Protein AF-A0AAX3ZUI4-F1 (afdb_monomer)

Structure (mmCIF, N/CA/C/O backbone):
data_AF-A0AAX3ZUI4-F1
#
_entry.id   AF-A0AAX3ZUI4-F1
#
loop_
_atom_site.group_PDB
_atom_site.id
_atom_site.type_symbol
_atom_site.label_atom_id
_atom_site.label_alt_id
_atom_site.label_comp_id
_atom_site.label_asym_id
_atom_site.label_entity_id
_atom_site.label_seq_id
_atom_site.pdbx_PDB_ins_code
_atom_site.Cartn_x
_atom_site.Cartn_y
_atom_site.Cartn_z
_atom_site.occupancy
_atom_site.B_iso_or_equiv
_atom_site.auth_seq_id
_atom_site.auth_comp_id
_atom_site.auth_asym_id
_atom_site.auth_atom_id
_atom_site.pdbx_PDB_model_num
ATOM 1 N N . MET A 1 1 ? -5.360 -1.611 -26.484 1.00 58.84 1 MET A N 1
ATOM 2 C CA . MET A 1 1 ? -4.432 -2.438 -25.667 1.00 58.84 1 MET A CA 1
ATOM 3 C C . MET A 1 1 ? -4.154 -3.766 -26.371 1.00 58.84 1 MET A C 1
ATOM 5 O O . MET A 1 1 ? -5.031 -4.227 -27.087 1.00 58.84 1 MET A O 1
ATOM 9 N N . THR A 1 2 ? -2.980 -4.384 -26.204 1.00 64.44 2 THR A N 1
ATOM 10 C CA . THR A 1 2 ? -2.591 -5.591 -26.969 1.00 64.44 2 THR A CA 1
ATOM 11 C C . THR A 1 2 ? -2.640 -6.887 -26.153 1.00 64.44 2 THR A C 1
ATOM 13 O O . THR A 1 2 ? -3.008 -7.917 -26.708 1.00 64.44 2 THR A O 1
ATOM 16 N N . ARG A 1 3 ? -2.320 -6.864 -24.848 1.00 75.44 3 ARG A N 1
ATOM 17 C CA . ARG A 1 3 ? -2.336 -8.069 -23.992 1.00 75.44 3 ARG A CA 1
ATOM 18 C C . ARG A 1 3 ? -2.465 -7.735 -22.501 1.00 75.44 3 ARG A C 1
ATOM 20 O O . ARG A 1 3 ? -1.909 -6.738 -22.052 1.00 75.44 3 ARG A O 1
ATOM 27 N N . THR A 1 4 ? -3.164 -8.578 -21.737 1.00 77.50 4 THR A N 1
ATOM 28 C CA . THR A 1 4 ? -3.273 -8.498 -20.265 1.00 77.50 4 THR A CA 1
ATOM 29 C C . THR A 1 4 ? -2.333 -9.495 -19.588 1.00 77.50 4 THR A C 1
ATOM 31 O O . THR A 1 4 ? -2.250 -10.638 -20.037 1.00 77.50 4 THR A O 1
ATOM 34 N N . MET A 1 5 ? -1.680 -9.097 -18.487 1.00 78.06 5 MET A N 1
ATOM 35 C CA . MET A 1 5 ? -0.816 -9.975 -17.670 1.00 78.06 5 MET A CA 1
ATOM 36 C C . MET A 1 5 ? -1.326 -10.203 -16.232 1.00 78.06 5 MET A C 1
ATOM 38 O O . MET A 1 5 ? -0.773 -11.037 -15.502 1.00 78.06 5 MET A O 1
ATOM 42 N N . VAL A 1 6 ? -2.352 -9.458 -15.815 1.00 81.69 6 VAL A N 1
ATOM 43 C CA . VAL A 1 6 ? -3.002 -9.539 -14.496 1.00 81.69 6 VAL A CA 1
ATOM 44 C C . VAL A 1 6 ? -4.516 -9.414 -14.646 1.00 81.69 6 VAL A C 1
ATOM 46 O O . VAL A 1 6 ? -4.985 -8.625 -15.459 1.00 81.69 6 VAL A O 1
ATOM 49 N N . ALA A 1 7 ? -5.283 -10.176 -13.875 1.00 78.94 7 ALA A N 1
ATOM 50 C CA . ALA A 1 7 ? -6.739 -10.082 -13.841 1.00 78.94 7 ALA A CA 1
ATOM 51 C C . ALA A 1 7 ? -7.216 -9.282 -12.614 1.00 78.94 7 ALA A C 1
ATOM 53 O O . ALA A 1 7 ? -6.501 -9.213 -11.609 1.00 78.94 7 ALA A O 1
ATOM 54 N N . PRO A 1 8 ? -8.425 -8.686 -12.652 1.00 78.94 8 PRO A N 1
ATOM 55 C CA . PRO A 1 8 ? -9.045 -8.136 -11.453 1.00 78.94 8 PRO A CA 1
ATOM 56 C C . PRO A 1 8 ? -9.069 -9.172 -10.323 1.00 78.94 8 PRO A C 1
ATOM 58 O O . PRO A 1 8 ? -9.448 -10.325 -10.522 1.00 78.94 8 PRO A O 1
ATOM 61 N N . GLY A 1 9 ? -8.638 -8.756 -9.137 1.00 73.25 9 GLY A N 1
ATOM 62 C CA . GLY A 1 9 ? -8.458 -9.600 -7.965 1.00 73.25 9 GLY A CA 1
ATOM 63 C C . GLY A 1 9 ? -7.019 -10.059 -7.716 1.00 73.25 9 GLY A C 1
ATOM 64 O O . GLY A 1 9 ? -6.745 -10.420 -6.569 1.00 73.25 9 GLY A O 1
ATOM 65 N N . ASP A 1 10 ? -6.127 -9.998 -8.714 1.00 81.31 10 ASP A N 1
ATOM 66 C CA . ASP A 1 10 ? -4.730 -10.436 -8.597 1.00 81.31 10 ASP A CA 1
ATOM 67 C C . ASP A 1 10 ? -3.869 -9.488 -7.750 1.00 81.31 10 ASP A C 1
ATOM 69 O O . ASP A 1 10 ? -3.993 -8.258 -7.808 1.00 81.31 10 ASP A O 1
ATOM 73 N N . ASP A 1 11 ? -2.911 -10.086 -7.036 1.00 83.56 11 ASP A N 1
ATOM 74 C CA . ASP A 1 11 ? -1.831 -9.366 -6.370 1.00 83.56 11 ASP A CA 1
ATOM 75 C C . ASP A 1 11 ? -0.743 -8.964 -7.378 1.00 83.56 11 ASP A C 1
ATOM 77 O O . ASP A 1 11 ? -0.080 -9.785 -8.025 1.00 83.56 11 ASP A O 1
ATOM 81 N N . VAL A 1 12 ? -0.488 -7.668 -7.442 1.00 87.12 12 VAL A N 1
ATOM 82 C CA . VAL A 1 12 ? 0.622 -7.054 -8.152 1.00 87.12 12 VAL A CA 1
ATOM 83 C C . VAL A 1 12 ? 1.827 -6.999 -7.219 1.00 87.12 12 VAL A C 1
ATOM 85 O O . VAL A 1 12 ? 1.753 -6.496 -6.098 1.00 87.12 12 VAL A O 1
ATOM 88 N N . ARG A 1 13 ? 2.966 -7.499 -7.704 1.00 88.44 13 ARG A N 1
ATOM 89 C CA . ARG A 1 13 ? 4.278 -7.417 -7.045 1.00 88.44 13 ARG A CA 1
ATOM 90 C C . ARG A 1 13 ? 5.153 -6.364 -7.732 1.00 88.44 13 ARG A C 1
ATOM 92 O O . ARG A 1 13 ? 4.901 -6.068 -8.904 1.00 88.44 13 ARG A O 1
ATOM 99 N N . PRO A 1 14 ? 6.180 -5.827 -7.051 1.00 89.56 14 PRO A N 1
ATOM 100 C CA . PRO A 1 14 ? 7.146 -4.964 -7.715 1.00 89.56 14 PRO A CA 1
ATOM 101 C C . PRO A 1 14 ? 7.769 -5.701 -8.911 1.00 89.56 14 PRO A C 1
ATOM 103 O O . PRO A 1 14 ? 7.941 -6.918 -8.881 1.00 89.56 14 PRO A O 1
ATOM 106 N N . GLY A 1 15 ? 7.993 -4.975 -10.002 1.00 90.31 15 GLY A N 1
ATOM 107 C CA . GLY A 1 15 ? 8.564 -5.499 -11.240 1.00 90.31 15 GLY A CA 1
ATOM 108 C C . GLY A 1 15 ? 7.576 -6.229 -12.156 1.00 90.31 15 GLY A C 1
ATOM 109 O O . GLY A 1 15 ? 7.945 -6.600 -13.268 1.00 90.31 15 GLY A O 1
ATOM 110 N N . ARG A 1 16 ? 6.315 -6.432 -11.748 1.00 91.38 16 ARG A N 1
ATOM 111 C CA . ARG A 1 16 ? 5.327 -7.146 -12.569 1.00 91.38 16 ARG A CA 1
ATOM 112 C C . ARG A 1 16 ? 4.804 -6.279 -13.718 1.00 91.38 16 ARG A C 1
ATOM 114 O O . ARG A 1 16 ? 4.409 -5.132 -13.512 1.00 91.38 16 ARG A O 1
ATOM 121 N N . VAL A 1 17 ? 4.742 -6.867 -14.915 1.00 92.94 17 VAL A N 1
ATOM 122 C CA . VAL A 1 17 ? 4.012 -6.307 -16.062 1.00 92.94 17 VAL A CA 1
ATOM 123 C C . VAL A 1 17 ? 2.516 -6.420 -15.789 1.00 92.94 17 VAL A C 1
ATOM 125 O O . VAL A 1 17 ? 2.026 -7.494 -15.439 1.00 92.94 17 VAL A O 1
ATOM 128 N N . LEU A 1 18 ? 1.807 -5.308 -15.937 1.00 89.75 18 LEU A N 1
ATOM 129 C CA . LEU A 1 18 ? 0.362 -5.213 -15.758 1.00 89.75 18 LEU A CA 1
ATOM 130 C C . LEU A 1 18 ? -0.351 -5.459 -17.090 1.00 89.75 18 LEU A C 1
ATOM 132 O O . LEU A 1 18 ? -1.257 -6.284 -17.213 1.00 89.75 18 LEU A O 1
ATOM 136 N N . VAL A 1 19 ? 0.103 -4.743 -18.112 1.00 89.44 19 VAL A N 1
ATOM 137 C CA . VAL A 1 19 ? -0.549 -4.671 -19.412 1.00 89.44 19 VAL A CA 1
ATOM 138 C C . VAL A 1 19 ? 0.480 -4.410 -20.503 1.00 89.44 19 VAL A C 1
ATOM 140 O O . VAL A 1 19 ? 1.514 -3.795 -20.254 1.00 89.44 19 VAL A O 1
ATOM 143 N N . GLU A 1 20 ? 0.189 -4.862 -21.719 1.00 89.62 20 GLU A N 1
ATOM 144 C CA . GLU A 1 20 ? 0.904 -4.454 -22.921 1.00 89.62 20 GLU A CA 1
ATOM 145 C C . GLU A 1 20 ? 0.057 -3.503 -23.771 1.00 89.62 20 GLU A C 1
ATOM 147 O O . GLU A 1 20 ? -1.080 -3.811 -24.155 1.00 89.62 20 GLU A O 1
ATOM 152 N N . ILE A 1 21 ? 0.644 -2.365 -24.136 1.00 86.06 21 ILE A N 1
ATOM 153 C CA . ILE A 1 21 ? 0.048 -1.377 -25.035 1.00 86.06 21 ILE A CA 1
ATOM 154 C C . ILE A 1 21 ? 0.934 -1.279 -26.273 1.00 86.06 21 ILE A C 1
ATOM 156 O O . ILE A 1 21 ? 2.091 -0.876 -26.189 1.00 86.06 21 ILE A O 1
ATOM 160 N N . SER A 1 22 ? 0.406 -1.687 -27.428 1.00 84.12 22 SER A N 1
ATOM 161 C CA . SER A 1 22 ? 1.138 -1.689 -28.704 1.00 84.12 22 SER A CA 1
ATOM 162 C C . SER A 1 22 ? 2.457 -2.476 -28.627 1.00 84.12 22 SER A C 1
ATOM 164 O O . SER A 1 22 ? 3.493 -2.032 -29.119 1.00 84.12 22 SER A O 1
ATOM 166 N N . GLY A 1 23 ? 2.424 -3.630 -27.947 1.00 85.50 23 GLY A N 1
ATOM 167 C CA . GLY A 1 23 ? 3.586 -4.501 -27.723 1.00 85.50 23 GLY A CA 1
ATOM 168 C C . GLY A 1 23 ? 4.612 -3.966 -26.716 1.00 85.50 23 GLY A C 1
ATOM 169 O O . GLY A 1 23 ? 5.724 -4.491 -26.638 1.00 85.50 23 GLY A O 1
ATOM 170 N N . ARG A 1 24 ? 4.281 -2.906 -25.964 1.00 91.75 24 ARG A N 1
ATOM 171 C CA . ARG A 1 24 ? 5.155 -2.302 -24.948 1.00 91.75 24 ARG A CA 1
ATOM 172 C C . ARG A 1 24 ? 4.628 -2.568 -23.543 1.00 91.75 24 ARG A C 1
ATOM 174 O O . ARG A 1 24 ? 3.421 -2.431 -23.337 1.00 91.75 24 ARG A O 1
ATOM 181 N N . PRO A 1 25 ? 5.496 -2.937 -22.588 1.00 94.50 25 PRO A N 1
ATOM 182 C CA . PRO A 1 25 ? 5.057 -3.288 -21.251 1.00 94.50 25 PRO A CA 1
ATOM 183 C C . PRO A 1 25 ? 4.736 -2.031 -20.447 1.00 94.50 25 PRO A C 1
ATOM 185 O O . PRO A 1 25 ? 5.488 -1.063 -20.470 1.00 94.50 25 PRO A O 1
ATOM 188 N N . VAL A 1 26 ? 3.663 -2.092 -19.670 1.00 92.50 26 VAL A N 1
ATOM 189 C CA . VAL A 1 26 ? 3.433 -1.199 -18.536 1.00 92.50 26 VAL A CA 1
ATOM 190 C C . VAL A 1 26 ? 3.635 -2.023 -17.277 1.00 92.50 26 VAL A C 1
ATOM 192 O O . VAL A 1 26 ? 2.908 -2.993 -17.047 1.00 92.50 26 VAL A O 1
ATOM 195 N N . PHE A 1 27 ? 4.637 -1.681 -16.475 1.00 93.69 27 PHE A N 1
ATOM 196 C CA . PHE A 1 27 ? 4.987 -2.419 -15.262 1.00 93.69 27 PHE A CA 1
ATOM 197 C C . PHE A 1 27 ? 4.949 -1.529 -14.020 1.00 93.69 27 PHE A C 1
ATOM 199 O O . PHE A 1 27 ? 5.096 -0.308 -14.092 1.00 93.69 27 PHE A O 1
ATOM 206 N N . ALA A 1 28 ? 4.746 -2.163 -12.865 1.00 92.75 28 ALA A N 1
ATOM 207 C CA . ALA A 1 28 ? 4.660 -1.480 -11.582 1.00 92.75 28 ALA A CA 1
ATOM 208 C C . ALA A 1 28 ? 5.966 -1.606 -10.790 1.00 92.75 28 ALA A C 1
ATOM 210 O O . ALA A 1 28 ? 6.476 -2.707 -10.588 1.00 92.75 28 ALA A O 1
ATOM 211 N N . LEU A 1 29 ? 6.482 -0.491 -10.277 1.00 93.88 29 LEU A N 1
ATOM 212 C CA . LEU A 1 29 ? 7.620 -0.461 -9.355 1.00 93.88 29 LEU A CA 1
ATOM 213 C C . LEU A 1 29 ? 7.263 0.282 -8.069 1.00 93.88 29 LEU A C 1
ATOM 215 O O . LEU A 1 29 ? 6.310 1.057 -8.012 1.00 93.88 29 LEU A O 1
ATOM 219 N N . ARG A 1 30 ? 8.051 0.064 -7.014 1.00 91.44 30 ARG A N 1
ATOM 220 C CA . ARG A 1 30 ? 7.891 0.793 -5.752 1.00 91.44 30 ARG A CA 1
ATOM 221 C C . ARG A 1 30 ? 8.357 2.236 -5.886 1.00 91.44 30 ARG A C 1
ATOM 223 O O . ARG A 1 30 ? 9.516 2.480 -6.201 1.00 91.44 30 ARG A O 1
ATOM 230 N N . GLY A 1 31 ? 7.478 3.180 -5.575 1.00 89.44 31 GLY A N 1
ATOM 231 C CA . GLY A 1 31 ? 7.784 4.607 -5.576 1.00 89.44 31 GLY A CA 1
ATOM 232 C C . GLY A 1 31 ? 6.636 5.424 -5.000 1.00 89.44 31 GLY A C 1
ATOM 233 O O . GLY A 1 31 ? 5.484 5.005 -5.045 1.00 89.44 31 GLY A O 1
ATOM 234 N N . ALA A 1 32 ? 6.957 6.573 -4.414 1.00 85.12 32 ALA A N 1
ATOM 235 C CA . ALA A 1 32 ? 5.960 7.470 -3.825 1.00 85.12 32 ALA A CA 1
ATOM 236 C C . ALA A 1 32 ? 5.601 8.630 -4.763 1.00 85.12 32 ALA A C 1
ATOM 238 O O . ALA A 1 32 ? 4.545 9.235 -4.611 1.00 85.12 32 ALA A O 1
ATOM 239 N N . VAL A 1 33 ? 6.482 8.946 -5.715 1.00 81.31 33 VAL A N 1
ATOM 240 C CA . VAL A 1 33 ? 6.308 10.062 -6.643 1.00 81.31 33 VAL A CA 1
ATOM 241 C C . VAL A 1 33 ? 5.844 9.506 -7.992 1.00 81.31 33 VAL A C 1
ATOM 243 O O . VAL A 1 33 ? 6.506 8.609 -8.521 1.00 81.31 33 VAL A O 1
ATOM 246 N N . PRO A 1 34 ? 4.742 10.003 -8.576 1.00 80.31 34 PRO A N 1
ATOM 247 C CA . PRO A 1 34 ? 4.330 9.608 -9.921 1.00 80.31 34 PRO A CA 1
ATOM 248 C C . PRO A 1 34 ? 5.409 9.912 -10.969 1.00 80.31 34 PRO A C 1
ATOM 250 O O . PRO A 1 34 ? 6.181 10.860 -10.821 1.00 80.31 34 PRO A O 1
ATOM 253 N N . VAL A 1 35 ? 5.456 9.131 -12.049 1.00 80.06 35 VAL A N 1
ATOM 254 C CA . VAL A 1 35 ? 6.301 9.460 -13.207 1.00 80.06 35 VAL A CA 1
ATOM 255 C C . VAL A 1 35 ? 5.621 10.575 -13.995 1.00 80.06 35 VAL A C 1
ATOM 257 O O . VAL A 1 35 ? 4.456 10.450 -14.352 1.00 80.06 35 VAL A O 1
ATOM 260 N N . TYR A 1 36 ? 6.342 11.656 -14.273 1.00 84.56 36 TYR A N 1
ATOM 261 C CA . TYR A 1 36 ? 5.828 12.804 -15.035 1.00 84.56 36 TYR A CA 1
ATOM 262 C C . TYR A 1 36 ? 6.700 13.156 -16.250 1.00 84.56 36 TYR A C 1
ATOM 264 O O . TYR A 1 36 ? 6.449 14.151 -16.927 1.00 84.56 36 TYR A O 1
ATOM 272 N N . ARG A 1 37 ? 7.759 12.377 -16.501 1.00 93.31 37 ARG A N 1
ATOM 273 C CA . ARG A 1 37 ? 8.691 12.544 -17.620 1.00 93.31 37 ARG A CA 1
ATOM 274 C C . ARG A 1 37 ? 9.460 11.256 -17.889 1.00 93.31 37 ARG A C 1
ATOM 276 O O . ARG A 1 37 ? 9.613 10.415 -17.001 1.00 93.31 37 ARG A O 1
ATOM 283 N N . ASP A 1 38 ? 10.025 11.164 -19.085 1.00 95.00 38 ASP A N 1
ATOM 284 C CA . ASP A 1 38 ? 10.848 10.027 -19.477 1.00 95.00 38 ASP A CA 1
ATOM 285 C C . ASP A 1 38 ? 12.176 10.018 -18.707 1.00 95.00 38 ASP A C 1
ATOM 287 O O . ASP A 1 38 ? 12.871 11.035 -18.596 1.00 95.00 38 ASP A O 1
ATOM 291 N N . LEU A 1 39 ? 12.547 8.849 -18.186 1.00 95.75 39 LEU A N 1
ATOM 292 C CA . LEU A 1 39 ? 13.769 8.645 -17.413 1.00 95.75 39 LEU A CA 1
ATOM 293 C C . LEU A 1 39 ? 14.872 8.131 -18.335 1.00 95.75 39 LEU A C 1
ATOM 295 O O . LEU A 1 39 ? 14.833 6.999 -18.816 1.00 95.75 39 LEU A O 1
ATOM 299 N N . ARG A 1 40 ? 15.863 8.984 -18.586 1.00 96.38 40 ARG A N 1
ATOM 300 C CA . ARG A 1 40 ? 16.937 8.769 -19.562 1.00 96.38 40 ARG A CA 1
ATOM 301 C C . ARG A 1 40 ? 18.268 9.292 -19.045 1.00 96.38 40 ARG A C 1
ATOM 303 O O . ARG A 1 40 ? 18.306 10.063 -18.086 1.00 96.38 40 ARG A O 1
ATOM 310 N N . THR A 1 41 ? 19.359 8.898 -19.696 1.00 95.62 41 THR A N 1
ATOM 311 C CA . THR A 1 41 ? 20.705 9.350 -19.327 1.00 95.62 41 THR A CA 1
ATOM 312 C C . THR A 1 41 ? 20.798 10.880 -19.282 1.00 95.62 41 THR A C 1
ATOM 314 O O . THR A 1 41 ? 20.300 11.563 -20.169 1.00 95.62 41 THR A O 1
ATOM 317 N N . GLY A 1 42 ? 21.415 11.409 -18.222 1.00 93.31 42 GLY A N 1
ATOM 318 C CA . GLY A 1 42 ? 21.566 12.848 -17.970 1.00 93.31 42 GLY A CA 1
ATOM 319 C C . GLY A 1 42 ? 20.490 13.450 -17.058 1.00 93.31 42 GLY A C 1
ATOM 320 O O . GLY A 1 42 ? 20.726 14.496 -16.452 1.00 93.31 42 GLY A O 1
ATOM 321 N N . VAL A 1 43 ? 19.346 12.778 -16.883 1.00 94.88 43 VAL A N 1
ATOM 322 C CA . VAL A 1 43 ? 18.271 13.231 -15.986 1.00 94.88 43 VAL A CA 1
ATOM 323 C C . VAL A 1 43 ? 18.674 13.069 -14.518 1.00 94.88 43 VAL A C 1
ATOM 325 O O . VAL A 1 43 ? 19.362 12.116 -14.140 1.00 94.88 43 VAL A O 1
ATOM 328 N N . ARG A 1 44 ? 18.227 14.012 -13.678 1.00 94.56 44 ARG A N 1
ATOM 329 C CA . ARG A 1 44 ? 18.429 14.000 -12.224 1.00 94.56 44 ARG A CA 1
ATOM 330 C C . ARG A 1 44 ? 17.136 14.298 -11.477 1.00 94.56 44 ARG A C 1
ATOM 332 O O . ARG A 1 44 ? 16.351 15.128 -11.944 1.00 94.56 44 ARG A O 1
ATOM 339 N N . GLY A 1 45 ? 16.935 13.673 -10.321 1.00 92.38 45 GLY A N 1
ATOM 340 C CA . GLY A 1 45 ? 15.780 13.952 -9.465 1.00 92.38 45 GLY A CA 1
ATOM 341 C C . GLY A 1 45 ? 15.356 12.791 -8.569 1.00 92.38 45 GLY A C 1
ATOM 342 O O . GLY A 1 45 ? 15.940 11.707 -8.592 1.00 92.38 45 GLY A O 1
ATOM 343 N N . GLY A 1 46 ? 14.310 13.031 -7.773 1.00 90.88 46 GLY A N 1
ATOM 344 C CA . GLY A 1 46 ? 13.734 12.023 -6.878 1.00 90.88 46 GLY A CA 1
ATOM 345 C C . GLY A 1 46 ? 13.104 10.838 -7.619 1.00 90.88 46 GLY A C 1
ATOM 346 O O . GLY A 1 46 ? 13.156 9.716 -7.121 1.00 90.88 46 GLY A O 1
ATOM 347 N N . ASP A 1 47 ? 12.594 11.068 -8.831 1.00 91.69 47 ASP A N 1
ATOM 348 C CA . ASP A 1 47 ? 12.096 10.056 -9.770 1.00 91.69 47 ASP A CA 1
ATOM 349 C C . ASP A 1 47 ? 13.189 9.054 -10.185 1.00 91.69 47 ASP A C 1
ATOM 351 O O . ASP A 1 47 ? 12.970 7.841 -10.200 1.00 91.69 47 ASP A O 1
ATOM 355 N N . VAL A 1 48 ? 14.402 9.550 -10.431 1.00 94.50 48 VAL A N 1
ATOM 356 C CA . VAL A 1 48 ? 15.579 8.722 -10.711 1.00 94.50 48 VAL A CA 1
ATOM 357 C C . VAL A 1 48 ? 16.026 7.963 -9.463 1.00 94.50 48 VAL A C 1
ATOM 359 O O . VAL A 1 48 ? 16.315 6.767 -9.545 1.00 94.50 48 VAL A O 1
ATOM 362 N N . THR A 1 49 ? 16.063 8.622 -8.301 1.00 93.75 49 THR A N 1
ATOM 363 C CA . THR A 1 49 ? 16.421 7.969 -7.031 1.00 93.75 49 THR A CA 1
ATOM 364 C C . THR A 1 49 ? 15.477 6.808 -6.721 1.00 93.75 49 THR A C 1
ATOM 366 O O . THR A 1 49 ? 15.940 5.709 -6.404 1.00 93.75 49 THR A O 1
ATOM 369 N N . GLN A 1 50 ? 14.160 7.008 -6.851 1.00 93.31 50 GLN A N 1
ATOM 370 C CA . GLN A 1 50 ? 13.193 5.938 -6.603 1.00 93.31 50 GLN A CA 1
ATOM 371 C C . GLN A 1 50 ? 13.262 4.833 -7.665 1.00 93.31 50 GLN A C 1
ATOM 373 O O . GLN A 1 50 ? 13.201 3.667 -7.287 1.00 93.31 50 GLN A O 1
ATOM 378 N N . LEU A 1 51 ? 13.476 5.156 -8.952 1.00 95.00 51 LEU A N 1
ATOM 379 C CA . LEU A 1 51 ? 13.667 4.142 -9.995 1.00 95.00 51 LEU A CA 1
ATOM 380 C C . LEU A 1 51 ? 14.855 3.243 -9.653 1.00 95.00 51 LEU A C 1
ATOM 382 O O . LEU A 1 51 ? 14.722 2.024 -9.627 1.00 95.00 51 LEU A O 1
ATOM 386 N N . ARG A 1 52 ? 16.011 3.838 -9.350 1.00 94.75 52 ARG A N 1
ATOM 387 C CA . ARG A 1 52 ? 17.228 3.092 -9.002 1.00 94.75 52 ARG A CA 1
ATOM 388 C C . ARG A 1 52 ? 17.031 2.229 -7.764 1.00 94.75 52 ARG A C 1
ATOM 390 O O . ARG A 1 52 ? 17.472 1.084 -7.742 1.00 94.75 52 ARG A O 1
ATOM 397 N N . ARG A 1 53 ? 16.342 2.752 -6.747 1.00 93.94 53 ARG A N 1
ATOM 398 C CA . ARG A 1 53 ? 16.009 1.989 -5.540 1.00 93.94 53 ARG A CA 1
ATOM 399 C C . ARG A 1 53 ? 15.082 0.815 -5.851 1.00 93.94 53 ARG A C 1
ATOM 401 O O . ARG A 1 53 ? 15.308 -0.274 -5.335 1.00 93.94 53 ARG A O 1
ATOM 408 N N . ALA A 1 54 ? 14.062 1.023 -6.677 1.00 94.06 54 ALA A N 1
ATOM 409 C CA . ALA A 1 54 ? 13.142 -0.032 -7.077 1.00 94.06 54 ALA A CA 1
ATOM 410 C C . ALA A 1 54 ? 13.847 -1.114 -7.904 1.00 94.06 54 ALA A C 1
ATOM 412 O O . ALA A 1 54 ? 13.707 -2.291 -7.602 1.00 94.06 54 ALA A O 1
ATOM 413 N N . LEU A 1 55 ? 14.675 -0.722 -8.875 1.00 94.94 55 LEU A N 1
ATOM 414 C CA . LEU A 1 55 ? 15.494 -1.649 -9.658 1.00 94.94 55 LEU A CA 1
ATOM 415 C C . LEU A 1 55 ? 16.457 -2.448 -8.773 1.00 94.94 55 LEU A C 1
ATOM 417 O O . LEU A 1 55 ? 16.592 -3.651 -8.961 1.00 94.94 55 LEU A O 1
ATOM 421 N N . ALA A 1 56 ? 17.072 -1.818 -7.767 1.00 94.19 56 ALA A N 1
ATOM 422 C CA . ALA A 1 56 ? 17.945 -2.511 -6.823 1.00 94.19 56 ALA A CA 1
ATOM 423 C C . ALA A 1 56 ? 17.198 -3.566 -5.987 1.00 94.19 56 ALA A C 1
ATOM 425 O O . ALA A 1 56 ? 17.759 -4.628 -5.729 1.00 94.19 56 ALA A O 1
ATOM 426 N N . ILE A 1 57 ? 15.940 -3.307 -5.600 1.00 91.88 57 ILE A N 1
ATOM 427 C CA . ILE A 1 57 ? 15.074 -4.299 -4.932 1.00 91.88 57 ILE A CA 1
ATOM 428 C C . ILE A 1 57 ? 14.811 -5.496 -5.857 1.00 91.88 57 ILE A C 1
ATOM 430 O O . ILE A 1 57 ? 14.842 -6.634 -5.400 1.00 91.88 57 ILE A O 1
ATOM 434 N N . GLU A 1 58 ? 14.650 -5.245 -7.157 1.00 93.31 58 GLU A N 1
ATOM 435 C CA . GLU A 1 58 ? 14.514 -6.280 -8.192 1.00 93.31 58 GLU A CA 1
ATOM 436 C C . GLU A 1 58 ? 15.846 -6.972 -8.554 1.00 93.31 58 GLU A C 1
ATOM 438 O O . GLU A 1 58 ? 15.881 -7.846 -9.421 1.00 93.31 58 GLU A O 1
ATOM 443 N N . GLY A 1 59 ? 16.953 -6.600 -7.901 1.00 94.50 59 GLY A N 1
ATOM 444 C CA . GLY A 1 59 ? 18.287 -7.167 -8.121 1.00 94.50 59 GLY A CA 1
ATOM 445 C C . GLY A 1 59 ? 19.116 -6.478 -9.212 1.00 94.50 59 GLY A C 1
ATOM 446 O O . GLY A 1 59 ? 20.228 -6.915 -9.501 1.00 94.50 59 GLY A O 1
ATOM 447 N N . PHE A 1 60 ? 18.625 -5.386 -9.799 1.00 95.00 60 PHE A N 1
ATOM 448 C CA . PHE A 1 60 ? 19.310 -4.614 -10.839 1.00 95.00 60 PHE A CA 1
ATOM 449 C C . PHE A 1 60 ? 19.963 -3.369 -10.239 1.00 95.00 60 PHE A C 1
ATOM 451 O O . PHE A 1 60 ? 19.366 -2.296 -10.147 1.00 95.00 60 PHE A O 1
ATOM 458 N N . THR A 1 61 ? 21.211 -3.512 -9.804 1.00 91.81 61 THR A N 1
ATOM 459 C CA . THR A 1 61 ? 21.963 -2.417 -9.185 1.00 91.81 61 THR A CA 1
ATOM 460 C C . THR A 1 61 ? 22.649 -1.534 -10.230 1.00 91.81 61 THR A C 1
ATOM 462 O O . THR A 1 61 ? 23.056 -1.981 -11.300 1.00 91.81 61 THR A O 1
ATOM 465 N N . SER A 1 62 ? 22.783 -0.247 -9.912 1.00 89.50 62 SER A N 1
ATOM 466 C CA . SER A 1 62 ? 23.382 0.773 -10.781 1.00 89.50 62 SER A CA 1
ATOM 467 C C . SER A 1 62 ? 24.629 1.391 -10.128 1.00 89.50 62 SER A C 1
ATOM 469 O O . SER A 1 62 ? 24.749 2.616 -10.019 1.00 89.50 62 SER A O 1
ATOM 471 N N . THR A 1 63 ? 25.523 0.551 -9.600 1.00 83.69 63 THR A N 1
ATOM 472 C CA . THR A 1 63 ? 26.756 1.004 -8.941 1.00 83.69 63 THR A CA 1
ATOM 473 C C . THR A 1 63 ? 27.646 1.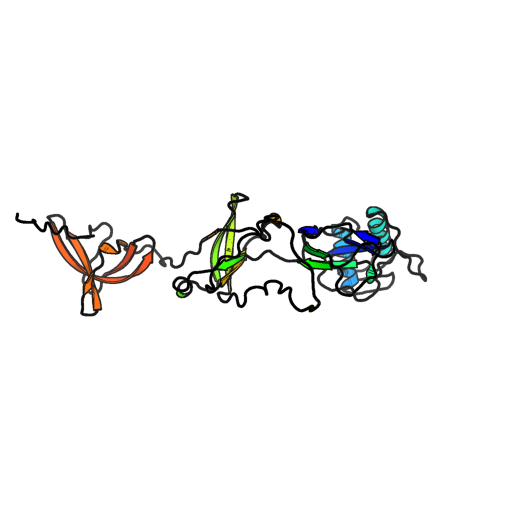748 -9.946 1.00 83.69 63 THR A C 1
ATOM 475 O O . THR A 1 63 ? 27.913 1.256 -11.041 1.00 83.69 63 THR A O 1
ATOM 478 N N . GLY A 1 64 ? 28.062 2.968 -9.594 1.00 83.44 64 GLY A N 1
ATOM 479 C CA . GLY A 1 64 ? 28.906 3.830 -10.436 1.00 83.44 64 GLY A CA 1
ATOM 480 C C . GLY A 1 64 ? 28.272 5.158 -10.856 1.00 83.44 64 GLY A C 1
ATOM 481 O O . GLY A 1 64 ? 28.995 6.081 -11.212 1.00 83.44 64 GLY A O 1
ATOM 482 N N . ASP A 1 65 ? 26.950 5.302 -10.757 1.00 92.12 65 ASP A N 1
ATOM 483 C CA . ASP A 1 65 ? 26.286 6.585 -11.008 1.00 92.12 65 ASP A CA 1
ATOM 484 C C . ASP A 1 65 ? 26.120 7.382 -9.703 1.00 92.12 65 ASP A C 1
ATOM 486 O O . ASP A 1 65 ? 25.685 6.820 -8.690 1.00 92.12 65 ASP A O 1
ATOM 490 N N . ALA A 1 66 ? 26.362 8.698 -9.748 1.00 90.75 66 ALA A N 1
ATOM 491 C CA . ALA A 1 66 ? 26.094 9.615 -8.635 1.00 90.75 66 ALA A CA 1
ATOM 492 C C . ALA A 1 66 ? 24.632 9.528 -8.157 1.00 90.75 66 ALA A C 1
ATOM 494 O O . ALA A 1 66 ? 23.735 9.207 -8.940 1.00 90.75 66 ALA A O 1
ATOM 495 N N . GLU A 1 67 ? 24.382 9.791 -6.875 1.00 87.06 67 GLU A N 1
ATOM 496 C CA . GLU A 1 67 ? 23.040 9.686 -6.295 1.00 87.06 67 GLU A CA 1
ATOM 497 C C . GLU A 1 67 ? 22.031 10.584 -7.027 1.00 87.06 67 GLU A C 1
ATOM 499 O O . GLU A 1 67 ? 22.324 11.724 -7.383 1.00 87.06 67 GLU A O 1
ATOM 504 N N . GLY A 1 68 ? 20.844 10.038 -7.306 1.00 88.00 68 GLY A N 1
ATOM 505 C CA . GLY A 1 68 ? 19.782 10.747 -8.022 1.00 88.00 68 GLY A CA 1
ATOM 506 C C . GLY A 1 68 ? 20.092 11.091 -9.478 1.00 88.00 68 GLY A C 1
ATOM 507 O O . GLY A 1 68 ? 19.325 11.835 -10.082 1.00 88.00 68 GLY A O 1
ATOM 508 N N . VAL A 1 69 ? 21.175 10.558 -10.059 1.00 95.44 69 VAL A N 1
ATOM 509 C CA . VAL A 1 69 ? 21.544 10.749 -11.470 1.00 95.44 69 VAL A CA 1
ATOM 510 C C . VAL A 1 69 ? 21.279 9.481 -12.273 1.00 95.44 69 VAL A C 1
ATOM 512 O O . VAL A 1 69 ? 21.641 8.381 -11.855 1.00 95.44 69 VAL A O 1
ATOM 515 N N . PHE A 1 70 ? 20.661 9.630 -13.443 1.00 96.38 70 PHE A N 1
ATOM 516 C CA . PHE A 1 70 ? 20.501 8.542 -14.397 1.00 96.38 70 PHE A CA 1
ATOM 517 C C . PHE A 1 70 ? 21.739 8.543 -15.291 1.00 96.38 70 PHE A C 1
ATOM 519 O O . PHE A 1 70 ? 21.846 9.330 -16.233 1.00 96.38 70 PHE A O 1
ATOM 526 N N . GLY A 1 71 ? 22.706 7.691 -14.970 1.00 96.19 71 GLY A N 1
ATOM 527 C CA . GLY A 1 71 ? 23.930 7.534 -15.745 1.00 96.19 71 GLY A CA 1
ATOM 528 C C . GLY A 1 71 ? 23.977 6.213 -16.520 1.00 96.19 71 GLY A C 1
ATOM 529 O O . GLY A 1 71 ? 22.964 5.513 -16.656 1.00 96.19 71 GLY A O 1
ATOM 530 N N . PRO A 1 72 ? 25.152 5.865 -17.068 1.00 95.56 72 PRO A N 1
ATOM 531 C CA . PRO A 1 72 ? 25.351 4.627 -17.816 1.00 95.56 72 PRO A CA 1
ATOM 532 C C . PRO A 1 72 ? 25.116 3.357 -16.986 1.00 95.56 72 PRO A C 1
ATOM 534 O O . PRO A 1 72 ? 24.701 2.337 -17.540 1.00 95.56 72 PRO A O 1
ATOM 537 N N . ALA A 1 73 ? 25.368 3.372 -15.669 1.00 96.25 73 ALA A N 1
ATOM 538 C CA . ALA A 1 73 ? 25.101 2.203 -14.828 1.00 96.25 73 ALA A CA 1
ATOM 539 C C . ALA A 1 73 ? 23.592 1.966 -14.666 1.00 96.25 73 ALA A C 1
ATOM 541 O O . ALA A 1 73 ? 23.127 0.833 -14.778 1.00 96.25 73 ALA A O 1
ATOM 542 N N . THR A 1 74 ? 22.816 3.036 -14.492 1.00 96.88 74 THR A N 1
ATOM 543 C CA . THR A 1 74 ? 21.350 2.997 -14.417 1.00 96.88 74 THR A CA 1
ATOM 544 C C . THR A 1 74 ? 20.755 2.545 -15.744 1.00 96.88 74 THR A C 1
ATOM 546 O O . THR A 1 74 ? 19.883 1.681 -15.749 1.00 96.88 74 THR A O 1
ATOM 549 N N . ALA A 1 75 ? 21.274 3.032 -16.876 1.00 97.44 75 ALA A N 1
ATOM 550 C CA . ALA A 1 75 ? 20.845 2.563 -18.192 1.00 97.44 75 ALA A CA 1
ATOM 551 C C . ALA A 1 75 ? 21.057 1.048 -18.373 1.00 97.44 75 ALA A C 1
ATOM 553 O O . ALA A 1 75 ? 20.171 0.351 -18.863 1.00 97.44 75 ALA A O 1
ATOM 554 N N . ARG A 1 76 ? 22.204 0.505 -17.940 1.00 97.12 76 ARG A N 1
ATOM 555 C CA . ARG A 1 76 ? 22.459 -0.947 -17.984 1.00 97.12 76 ARG A CA 1
ATOM 556 C C . ARG A 1 76 ? 21.510 -1.731 -17.077 1.00 97.12 76 ARG A C 1
ATOM 558 O O . ARG A 1 76 ? 21.004 -2.766 -17.502 1.00 97.12 76 ARG A O 1
ATOM 565 N N . ALA A 1 77 ? 21.238 -1.228 -15.872 1.00 97.25 77 ALA A N 1
ATOM 566 C CA . ALA A 1 77 ? 20.272 -1.832 -14.955 1.00 97.25 77 ALA A CA 1
ATOM 567 C C . ALA A 1 77 ? 18.861 -1.871 -15.568 1.00 97.25 77 ALA A C 1
ATOM 569 O O . ALA A 1 77 ? 18.208 -2.911 -15.539 1.00 97.25 77 ALA A O 1
ATOM 570 N N . VAL A 1 78 ? 18.428 -0.776 -16.204 1.00 97.56 78 VAL A N 1
ATOM 571 C CA . VAL A 1 78 ? 17.162 -0.711 -16.950 1.00 97.56 78 VAL A CA 1
ATOM 572 C C . VAL A 1 78 ? 17.148 -1.723 -18.094 1.00 97.56 78 VAL A C 1
ATOM 574 O O . VAL A 1 78 ? 16.191 -2.482 -18.220 1.00 97.56 78 VAL A O 1
ATOM 577 N N . ALA A 1 79 ? 18.205 -1.793 -18.905 1.00 97.56 79 ALA A N 1
ATOM 578 C CA . ALA A 1 79 ? 18.268 -2.743 -20.014 1.00 97.56 79 ALA A CA 1
ATOM 579 C C . ALA A 1 79 ? 18.174 -4.202 -19.543 1.00 97.56 79 ALA A C 1
ATOM 581 O O . ALA A 1 79 ? 17.441 -4.997 -20.132 1.00 97.56 79 ALA A O 1
ATOM 582 N N . ALA A 1 80 ? 18.873 -4.540 -18.457 1.00 97.56 80 ALA A N 1
ATOM 583 C CA . ALA A 1 80 ? 18.815 -5.861 -17.844 1.00 97.56 80 ALA A CA 1
ATOM 584 C C . ALA A 1 80 ? 17.421 -6.170 -17.271 1.00 97.56 80 ALA A C 1
ATOM 586 O O . ALA A 1 80 ? 16.915 -7.274 -17.473 1.00 97.56 80 ALA A O 1
ATOM 587 N N . PHE A 1 81 ? 16.773 -5.194 -16.629 1.00 97.50 81 PHE A N 1
ATOM 588 C CA . PHE A 1 81 ? 15.412 -5.333 -16.114 1.00 97.50 81 PHE A CA 1
ATOM 589 C C . PHE A 1 81 ? 14.395 -5.577 -17.241 1.00 97.50 81 PHE A C 1
ATOM 591 O O . PHE A 1 81 ? 13.648 -6.550 -17.187 1.00 97.50 81 PHE A O 1
ATOM 598 N N . TYR A 1 82 ? 14.416 -4.785 -18.319 1.00 97.38 82 TYR A N 1
ATOM 599 C CA . TYR A 1 82 ? 13.566 -5.041 -19.492 1.00 97.38 82 TYR A CA 1
ATOM 600 C C . TYR A 1 82 ? 13.840 -6.423 -20.099 1.00 97.38 82 TYR A C 1
ATOM 602 O O . TYR A 1 82 ? 12.901 -7.152 -20.417 1.00 97.38 82 TYR A O 1
ATOM 610 N N . GLY A 1 83 ? 15.114 -6.821 -20.189 1.00 96.69 83 GLY A N 1
ATOM 611 C CA . GLY A 1 83 ? 15.509 -8.149 -20.658 1.00 96.69 83 GLY A CA 1
ATOM 612 C C . GLY A 1 83 ? 14.950 -9.281 -19.792 1.00 96.69 83 GLY A C 1
ATOM 613 O O . GLY A 1 83 ? 14.459 -10.270 -20.331 1.00 96.69 83 GLY A O 1
ATOM 614 N N . ARG A 1 84 ? 14.941 -9.117 -18.463 1.00 96.44 84 ARG A N 1
ATOM 615 C CA . ARG A 1 84 ? 14.320 -10.055 -17.510 1.00 96.44 84 ARG A CA 1
ATOM 616 C C . ARG A 1 84 ? 12.818 -10.200 -17.737 1.00 96.44 84 ARG A C 1
ATOM 618 O O . ARG A 1 84 ? 12.293 -11.294 -17.555 1.00 96.44 84 ARG A O 1
ATOM 625 N N . LEU A 1 85 ? 12.151 -9.123 -18.144 1.00 94.25 85 LEU A N 1
ATOM 626 C CA . LEU A 1 85 ? 10.733 -9.126 -18.498 1.00 94.25 85 LEU A CA 1
ATOM 627 C C . LEU A 1 85 ? 10.458 -9.659 -19.916 1.00 94.25 85 LEU A C 1
ATOM 629 O O . LEU A 1 85 ? 9.299 -9.846 -20.269 1.00 94.25 85 LEU A O 1
ATOM 633 N N . GLY A 1 86 ? 11.494 -9.907 -20.725 1.00 95.44 86 GLY A N 1
ATOM 634 C CA . GLY A 1 86 ? 11.362 -10.369 -22.110 1.00 95.44 86 GLY A CA 1
ATOM 635 C C . GLY A 1 86 ? 11.214 -9.251 -23.148 1.00 95.44 86 GLY A C 1
ATOM 636 O O . GLY A 1 86 ? 10.896 -9.534 -24.300 1.00 95.44 86 GLY A O 1
ATOM 637 N N . TYR A 1 87 ? 11.478 -7.994 -22.781 1.00 96.00 87 TYR A N 1
ATOM 638 C CA . TYR A 1 87 ? 11.320 -6.833 -23.660 1.00 96.00 87 TYR A CA 1
ATOM 639 C C . TYR A 1 87 ? 12.659 -6.189 -24.015 1.00 96.00 87 TYR A C 1
ATOM 641 O O . TYR A 1 87 ? 13.674 -6.342 -23.332 1.00 96.00 87 TYR A O 1
ATOM 649 N N . ARG A 1 88 ? 12.659 -5.424 -25.109 1.00 95.94 88 ARG A N 1
ATOM 650 C CA . ARG A 1 88 ? 13.745 -4.497 -25.437 1.00 95.94 88 ARG A CA 1
ATOM 651 C C . ARG A 1 88 ? 13.376 -3.102 -24.918 1.00 95.94 88 ARG A C 1
ATOM 653 O O . ARG A 1 88 ? 12.262 -2.654 -25.195 1.00 95.94 88 ARG A O 1
ATOM 660 N N . PRO A 1 89 ? 14.264 -2.424 -24.171 1.00 95.94 89 PRO A N 1
ATOM 661 C CA . PRO A 1 89 ? 14.010 -1.053 -23.741 1.00 95.94 89 PRO A CA 1
ATOM 662 C C . PRO A 1 89 ? 14.045 -0.099 -24.943 1.00 95.94 89 PRO A C 1
ATOM 664 O O . PRO A 1 89 ? 14.704 -0.385 -25.948 1.00 95.94 89 PRO A O 1
ATOM 667 N N . ARG A 1 90 ? 13.404 1.073 -24.824 1.00 95.50 90 ARG A N 1
ATOM 668 C CA . ARG A 1 90 ? 13.709 2.182 -25.743 1.00 95.50 90 ARG A CA 1
ATOM 669 C C . ARG A 1 90 ? 15.120 2.678 -25.488 1.00 95.50 90 ARG A C 1
ATOM 671 O O . ARG A 1 90 ? 15.602 2.646 -24.355 1.00 95.50 90 ARG A O 1
ATOM 678 N N . LEU A 1 91 ? 15.745 3.172 -26.546 1.00 96.50 91 LEU A N 1
ATOM 679 C CA . LEU A 1 91 ? 17.032 3.834 -26.464 1.00 96.50 91 LEU A CA 1
ATOM 680 C C . LEU A 1 91 ? 16.826 5.342 -26.538 1.00 96.50 91 LEU A C 1
ATOM 682 O O . LEU A 1 91 ? 15.978 5.830 -27.281 1.00 96.50 91 LEU A O 1
ATOM 686 N N . HIS A 1 92 ? 17.605 6.066 -25.750 1.00 95.25 92 HIS A N 1
ATOM 687 C CA . HIS A 1 92 ? 17.732 7.501 -25.869 1.00 95.25 92 HIS A CA 1
ATOM 688 C C . HIS A 1 92 ? 18.506 7.829 -27.145 1.00 95.25 92 HIS A C 1
ATOM 690 O O . HIS A 1 92 ? 19.636 7.369 -27.297 1.00 95.25 92 HIS A O 1
ATOM 696 N N . GLU A 1 93 ? 17.911 8.609 -28.046 1.00 91.81 93 GLU A N 1
ATOM 697 C CA . GLU A 1 93 ? 18.466 8.860 -29.383 1.00 91.81 93 GLU A CA 1
ATOM 698 C C . GLU A 1 93 ? 19.882 9.449 -29.342 1.00 91.81 93 GLU A C 1
ATOM 700 O O . GLU A 1 93 ? 20.745 9.018 -30.100 1.00 91.81 93 GLU A O 1
ATOM 705 N N . GLU A 1 94 ? 20.153 10.369 -28.412 1.00 91.81 94 GLU A N 1
ATOM 706 C CA . GLU A 1 94 ? 21.450 11.053 -28.331 1.00 91.81 94 GLU A CA 1
ATOM 707 C C . GLU A 1 94 ? 22.575 10.153 -27.801 1.00 91.81 94 GLU A C 1
ATOM 709 O O . GLU A 1 94 ? 23.724 10.274 -28.216 1.00 91.81 94 GLU A O 1
ATOM 714 N N . THR A 1 95 ? 22.271 9.267 -26.848 1.00 92.12 95 THR A N 1
ATOM 715 C CA . THR A 1 95 ? 23.295 8.494 -26.121 1.00 92.12 95 THR A CA 1
ATOM 716 C C . THR A 1 95 ? 23.315 7.012 -26.483 1.00 92.12 95 THR A C 1
ATOM 718 O O . THR A 1 95 ? 24.229 6.303 -26.072 1.00 92.12 95 THR A O 1
ATOM 721 N N . GLY A 1 96 ? 22.302 6.508 -27.194 1.00 95.12 96 GLY A N 1
ATOM 722 C CA . GLY A 1 96 ? 22.140 5.085 -27.512 1.00 95.12 96 GLY A CA 1
ATOM 723 C C . GLY A 1 96 ? 21.903 4.186 -26.290 1.00 95.12 96 GLY A C 1
ATOM 724 O O . GLY A 1 96 ? 21.977 2.963 -26.390 1.00 95.12 96 GLY A O 1
ATOM 725 N N . THR A 1 97 ? 21.638 4.768 -25.119 1.00 96.44 97 THR A N 1
ATOM 726 C CA . THR A 1 97 ? 21.469 4.051 -23.849 1.00 96.44 97 THR A CA 1
ATOM 727 C C . THR A 1 97 ? 19.999 3.789 -23.546 1.00 96.44 97 THR A C 1
ATOM 729 O O . THR A 1 97 ? 19.124 4.540 -23.970 1.00 96.44 97 THR A O 1
ATOM 732 N N . ALA A 1 98 ? 19.703 2.732 -22.786 1.00 97.00 98 ALA A N 1
ATOM 733 C CA . ALA A 1 98 ? 18.329 2.417 -22.410 1.00 97.00 98 ALA A CA 1
ATOM 734 C C . ALA A 1 98 ? 17.681 3.524 -21.559 1.00 97.00 98 ALA A C 1
ATOM 736 O O . ALA A 1 98 ? 18.316 4.105 -20.676 1.00 97.00 98 ALA A O 1
ATOM 737 N N . MET A 1 99 ? 16.395 3.759 -21.806 1.00 96.44 99 MET A N 1
ATOM 738 C CA . MET A 1 99 ? 15.536 4.697 -21.082 1.00 96.44 99 MET A CA 1
ATOM 739 C C . MET A 1 99 ? 14.224 4.028 -20.654 1.00 96.44 99 MET A C 1
ATOM 741 O O . MET A 1 99 ? 13.855 2.969 -21.166 1.00 96.44 99 MET A O 1
ATOM 745 N N . VAL A 1 100 ? 13.510 4.673 -19.732 1.00 96.62 100 VAL A N 1
ATOM 746 C CA . VAL A 1 100 ? 12.165 4.287 -19.297 1.00 96.62 100 VAL A CA 1
ATOM 747 C C . VAL A 1 100 ? 11.184 5.399 -19.668 1.00 96.62 100 VAL A C 1
ATOM 749 O O . VAL A 1 100 ? 11.212 6.460 -19.038 1.00 96.62 100 VAL A O 1
ATOM 752 N N . PRO A 1 101 ? 10.327 5.188 -20.678 1.00 95.62 101 PRO A N 1
ATOM 753 C CA . PRO A 1 101 ? 9.272 6.135 -21.011 1.00 95.62 101 PRO A CA 1
ATOM 754 C C . PRO A 1 101 ? 8.235 6.242 -19.894 1.00 95.62 101 PRO A C 1
ATOM 756 O O . PRO A 1 101 ? 7.923 5.257 -19.223 1.00 95.62 101 PRO A O 1
ATOM 759 N N . THR A 1 102 ? 7.642 7.424 -19.749 1.00 92.00 102 THR A N 1
ATOM 760 C CA . THR A 1 102 ? 6.569 7.703 -18.778 1.00 92.00 102 THR A CA 1
ATOM 761 C C . THR A 1 102 ? 5.375 6.768 -18.964 1.00 92.00 102 THR A C 1
ATOM 763 O O . THR A 1 102 ? 4.724 6.385 -18.001 1.00 92.00 102 THR A O 1
ATOM 766 N N . SER A 1 103 ? 5.109 6.361 -20.205 1.00 89.94 103 SER A N 1
ATOM 767 C CA . SER A 1 103 ? 3.996 5.484 -20.570 1.00 89.94 103 SER A CA 1
ATOM 768 C C . SER A 1 103 ? 4.197 4.007 -20.216 1.00 89.94 103 SER A C 1
ATOM 770 O O . SER A 1 103 ? 3.260 3.230 -20.368 1.00 89.94 103 SER A O 1
ATOM 772 N N . GLU A 1 104 ? 5.386 3.599 -19.763 1.00 94.12 104 GLU A N 1
ATOM 773 C CA . GLU A 1 104 ? 5.734 2.188 -19.514 1.00 94.12 104 GLU A CA 1
ATOM 774 C C . GLU A 1 104 ? 5.911 1.867 -18.020 1.00 94.12 104 GLU A C 1
ATOM 776 O O . GLU A 1 104 ? 6.068 0.706 -17.640 1.00 94.12 104 GLU A O 1
ATOM 781 N N . LEU A 1 105 ? 5.853 2.878 -17.149 1.00 93.31 105 LEU A N 1
ATOM 782 C CA . LEU A 1 105 ? 6.155 2.749 -15.727 1.00 93.31 105 LEU A CA 1
ATOM 783 C C . LEU A 1 105 ? 5.064 3.372 -14.856 1.00 93.31 105 LEU A C 1
ATOM 785 O O . LEU A 1 105 ? 4.739 4.549 -14.988 1.00 93.31 105 LEU A O 1
ATOM 789 N N . VAL A 1 106 ? 4.591 2.603 -13.878 1.00 91.62 106 VAL A N 1
ATOM 790 C CA . VAL A 1 106 ? 3.724 3.083 -12.798 1.00 91.62 106 VAL A CA 1
ATOM 791 C C . VAL A 1 106 ? 4.439 2.899 -11.462 1.00 91.62 106 VAL A C 1
ATOM 793 O O . VAL A 1 106 ? 4.926 1.810 -11.152 1.00 91.62 106 VAL A O 1
ATOM 796 N N . PHE A 1 107 ? 4.489 3.953 -10.646 1.00 90.94 107 PHE A N 1
ATOM 797 C CA . PHE A 1 107 ? 4.969 3.852 -9.270 1.00 90.94 107 PHE A CA 1
ATOM 798 C C . PHE A 1 107 ? 3.809 3.635 -8.304 1.00 90.94 107 PHE A C 1
ATOM 800 O O . PHE A 1 107 ? 2.852 4.405 -8.296 1.00 90.94 107 PHE A O 1
ATOM 807 N N . LEU A 1 108 ? 3.922 2.601 -7.471 1.00 89.81 108 LEU A N 1
ATOM 808 C CA . LEU A 1 108 ? 2.987 2.318 -6.386 1.00 89.81 108 LEU A CA 1
ATOM 809 C C . LEU A 1 108 ? 3.687 2.510 -5.039 1.00 89.81 108 LEU A C 1
ATOM 811 O O . LEU A 1 108 ? 4.828 2.078 -4.836 1.00 89.81 108 LEU A O 1
ATOM 815 N N . SER A 1 109 ? 2.983 3.147 -4.104 1.00 84.19 109 SER A N 1
ATOM 816 C CA . SER A 1 109 ? 3.510 3.519 -2.784 1.00 84.19 109 SER A CA 1
ATOM 817 C C . SER A 1 109 ? 3.856 2.305 -1.917 1.00 84.19 109 SER A C 1
ATOM 819 O O . SER A 1 109 ? 4.776 2.350 -1.094 1.00 84.19 109 SER A O 1
ATOM 821 N N . SER A 1 110 ? 3.144 1.199 -2.117 1.00 83.88 110 SER A N 1
ATOM 822 C CA . SER A 1 110 ? 3.282 -0.029 -1.344 1.00 83.88 110 SER A CA 1
ATOM 823 C C . SER A 1 110 ? 2.921 -1.255 -2.176 1.00 83.88 110 SER A C 1
ATOM 825 O O . SER A 1 110 ? 2.277 -1.156 -3.218 1.00 83.88 110 SER A O 1
ATOM 827 N N . PHE A 1 111 ? 3.396 -2.406 -1.709 1.00 83.00 111 PHE A N 1
ATOM 828 C CA . PHE A 1 111 ? 3.167 -3.709 -2.314 1.00 83.00 111 PHE A CA 1
ATOM 829 C C . PHE A 1 111 ? 2.918 -4.759 -1.217 1.00 83.00 111 PHE A C 1
ATOM 831 O O . PHE A 1 111 ? 3.475 -4.603 -0.125 1.00 83.00 111 PHE A O 1
ATOM 838 N N . PRO A 1 112 ? 2.169 -5.842 -1.508 1.00 78.62 112 PRO A N 1
ATOM 839 C CA . PRO A 1 112 ? 1.471 -6.098 -2.773 1.00 78.62 112 PRO A CA 1
ATOM 840 C C . PRO A 1 112 ? 0.321 -5.105 -2.993 1.00 78.62 112 PRO A C 1
ATOM 842 O O . PRO A 1 112 ? -0.336 -4.690 -2.043 1.00 78.62 112 PRO A O 1
ATOM 845 N N . ALA A 1 113 ? 0.133 -4.681 -4.239 1.00 84.81 113 ALA A N 1
ATOM 846 C CA . ALA A 1 113 ? -1.029 -3.895 -4.644 1.00 84.81 113 ALA A CA 1
ATOM 847 C C . ALA A 1 113 ? -2.055 -4.833 -5.280 1.00 84.81 113 ALA A C 1
ATOM 849 O O . ALA A 1 113 ? -1.676 -5.884 -5.784 1.00 84.81 113 ALA A O 1
ATOM 850 N N . ARG A 1 114 ? -3.334 -4.471 -5.286 1.00 81.44 114 ARG A N 1
ATOM 851 C CA . ARG A 1 114 ? -4.393 -5.280 -5.887 1.00 81.44 114 ARG A CA 1
ATOM 852 C C . ARG A 1 114 ? -4.957 -4.598 -7.115 1.00 81.44 114 ARG A C 1
ATOM 854 O O . ARG A 1 114 ? -5.221 -3.396 -7.083 1.00 81.44 114 ARG A O 1
ATOM 861 N N . LEU A 1 115 ? -5.155 -5.364 -8.184 1.00 83.69 115 LEU A N 1
ATOM 862 C CA . LEU A 1 115 ? -5.929 -4.891 -9.324 1.00 83.69 115 LEU A CA 1
ATOM 863 C C . LEU A 1 115 ? -7.419 -4.989 -8.994 1.00 83.69 115 LEU A C 1
ATOM 865 O O . LEU A 1 115 ? -7.939 -6.089 -8.844 1.00 83.69 115 LEU A O 1
ATOM 869 N N . GLU A 1 116 ? -8.098 -3.855 -8.867 1.00 80.69 116 GLU A N 1
ATOM 870 C CA . GLU A 1 116 ? -9.534 -3.805 -8.561 1.00 80.69 116 GLU A CA 1
ATOM 871 C C . GLU A 1 116 ? -10.372 -3.916 -9.828 1.00 80.69 116 GLU A C 1
ATOM 873 O O . GLU A 1 116 ? -11.315 -4.698 -9.901 1.00 80.69 116 GLU A O 1
ATOM 878 N N . ALA A 1 117 ? -10.001 -3.143 -10.845 1.00 75.25 117 ALA A N 1
ATOM 879 C CA . ALA A 1 117 ? -10.720 -3.089 -12.103 1.00 75.25 117 ALA A CA 1
ATOM 880 C C . ALA A 1 117 ? -9.749 -2.986 -13.272 1.00 75.25 117 ALA A C 1
ATOM 882 O O . ALA A 1 117 ? -8.688 -2.360 -13.186 1.00 75.25 117 ALA A O 1
ATOM 883 N N . MET A 1 118 ? -10.147 -3.606 -14.376 1.00 79.31 118 MET A N 1
ATOM 884 C 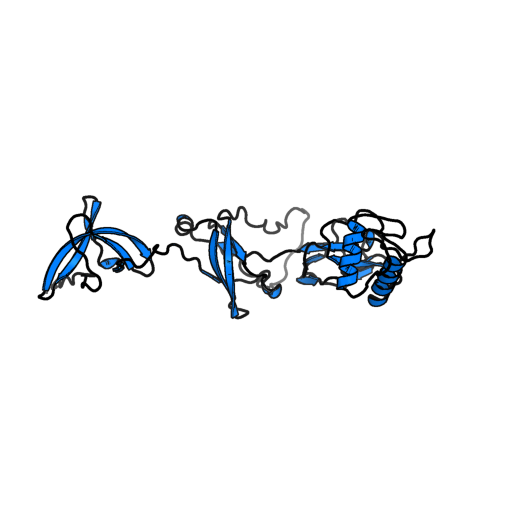CA . MET A 1 118 ? -9.489 -3.486 -15.662 1.00 79.31 118 MET A CA 1
ATOM 885 C C . MET A 1 118 ? -10.541 -3.054 -16.672 1.00 79.31 118 MET A C 1
ATOM 887 O O . MET A 1 118 ? -11.350 -3.865 -17.113 1.00 79.31 118 MET A O 1
ATOM 891 N N . ASN A 1 119 ? -10.525 -1.768 -17.011 1.00 69.75 119 ASN A N 1
ATOM 892 C CA . ASN A 1 119 ? -11.499 -1.166 -17.924 1.00 69.75 119 ASN A CA 1
ATOM 893 C C . ASN A 1 119 ? -11.003 -1.196 -19.379 1.00 69.75 119 ASN A C 1
ATOM 895 O O . ASN A 1 119 ? -11.691 -0.755 -20.292 1.00 69.75 119 ASN A O 1
ATOM 899 N N . ALA A 1 120 ? -9.795 -1.720 -19.610 1.00 67.19 120 ALA A N 1
ATOM 900 C CA . ALA A 1 120 ? -9.213 -1.867 -20.933 1.00 67.19 120 ALA A CA 1
ATOM 901 C C . ALA A 1 120 ? -9.586 -3.216 -21.567 1.00 67.19 120 ALA A C 1
ATOM 903 O O . ALA A 1 120 ? -9.286 -4.280 -21.021 1.00 67.19 120 ALA A O 1
ATOM 904 N N . GLN A 1 121 ? -10.168 -3.176 -22.766 1.00 61.00 121 GLN A N 1
ATOM 905 C CA . GLN A 1 121 ? -10.438 -4.372 -23.562 1.00 61.00 121 GLN A CA 1
ATOM 906 C C . GLN A 1 121 ? -9.258 -4.676 -24.502 1.00 61.00 121 GLN A C 1
ATOM 908 O O . GLN A 1 121 ? -8.699 -3.784 -25.152 1.00 61.00 121 GLN A O 1
ATOM 913 N N . VAL A 1 122 ? -8.853 -5.948 -24.586 1.00 67.06 122 VAL A N 1
ATOM 914 C CA . VAL A 1 122 ? -7.814 -6.390 -25.535 1.00 67.06 122 VAL A CA 1
ATOM 915 C C . VAL A 1 122 ? -8.294 -6.118 -26.964 1.00 67.06 122 VAL A C 1
ATOM 917 O O . VAL A 1 122 ? -9.411 -6.473 -27.322 1.00 67.06 122 VAL A O 1
ATOM 920 N N . GLY A 1 123 ? -7.457 -5.473 -27.778 1.00 56.25 123 GLY A N 1
ATOM 921 C CA . GLY A 1 123 ? -7.788 -5.059 -29.146 1.00 56.25 123 GLY A CA 1
ATOM 922 C C . GLY A 1 123 ? -8.579 -3.748 -29.256 1.00 56.25 123 GLY A C 1
ATOM 923 O O . GLY A 1 123 ? -8.685 -3.216 -30.356 1.00 56.25 123 GLY A O 1
ATOM 924 N N . GLY A 1 124 ? -9.080 -3.195 -28.146 1.00 61.75 124 GLY A N 1
ATOM 925 C CA . GLY A 1 124 ? -9.832 -1.936 -28.127 1.00 61.75 124 GLY A CA 1
ATOM 926 C C . GLY A 1 124 ? -8.955 -0.674 -28.051 1.00 61.75 124 GLY A C 1
ATOM 927 O O . GLY A 1 124 ? -7.760 -0.765 -27.710 1.00 61.75 124 GLY A O 1
ATOM 928 N N . PRO A 1 125 ? -9.531 0.510 -28.351 1.00 54.03 125 PRO A N 1
ATOM 929 C CA . PRO A 1 125 ? -8.888 1.799 -28.108 1.00 54.03 125 PRO A CA 1
ATOM 930 C C . PRO A 1 125 ? -8.579 1.987 -26.614 1.00 54.03 125 PRO A C 1
ATOM 932 O O . PRO A 1 125 ? -9.168 1.351 -25.745 1.00 54.03 125 PRO A O 1
ATOM 935 N N . VAL A 1 126 ? -7.579 2.815 -26.319 1.00 59.84 126 VAL A N 1
ATOM 936 C CA . VAL A 1 126 ? -7.136 3.108 -24.950 1.00 59.84 126 VAL A CA 1
ATOM 937 C C . VAL A 1 126 ? -7.908 4.339 -24.474 1.00 59.84 126 VAL A C 1
ATOM 939 O O . VAL A 1 126 ? -7.577 5.452 -24.874 1.00 59.84 126 VAL A O 1
ATOM 942 N N . GLU A 1 127 ? -8.952 4.132 -23.674 1.00 62.31 127 GLU A N 1
ATOM 943 C CA . GLU A 1 127 ? -9.697 5.210 -23.008 1.00 62.31 127 GLU A CA 1
ATOM 944 C C . GLU A 1 127 ? -9.015 5.625 -21.690 1.00 62.31 127 GLU A C 1
ATOM 946 O O . GLU A 1 127 ? -8.060 4.981 -21.239 1.00 62.31 127 GLU A O 1
ATOM 951 N N . ALA A 1 128 ? -9.462 6.732 -21.087 1.00 55.09 128 ALA A N 1
ATOM 952 C CA . ALA A 1 128 ? -8.997 7.138 -19.760 1.00 55.09 128 ALA A CA 1
ATOM 953 C C . ALA A 1 128 ? -9.339 6.055 -18.712 1.00 55.09 128 ALA A C 1
ATOM 955 O O . ALA A 1 128 ? -10.329 5.345 -18.855 1.00 55.09 128 ALA A O 1
ATOM 956 N N . ASP A 1 129 ? -8.510 5.922 -17.671 1.00 67.50 129 ASP A N 1
ATOM 957 C CA . ASP A 1 129 ? -8.667 4.957 -16.568 1.00 67.50 129 ASP A CA 1
ATOM 958 C C . ASP A 1 129 ? -8.643 3.468 -16.966 1.00 67.50 129 ASP A C 1
ATOM 960 O O . ASP A 1 129 ? -9.580 2.706 -16.735 1.00 67.50 129 ASP A O 1
ATOM 964 N N . LEU A 1 130 ? -7.505 3.016 -17.505 1.00 71.44 130 LEU A N 1
ATOM 965 C CA . LEU A 1 130 ? -7.292 1.625 -17.941 1.00 71.44 130 LEU A CA 1
ATOM 966 C C . LEU A 1 130 ? -7.330 0.590 -16.810 1.00 71.44 130 LEU A C 1
ATOM 968 O O . LEU A 1 130 ? -7.778 -0.542 -17.011 1.00 71.44 130 LEU A O 1
ATOM 972 N N . LEU A 1 131 ? -6.781 0.955 -15.652 1.00 76.62 131 LEU A N 1
ATOM 973 C CA . LEU A 1 131 ? -6.559 0.068 -14.515 1.00 76.62 131 LEU A CA 1
ATOM 974 C C . LEU A 1 131 ? -6.855 0.827 -13.226 1.00 76.62 131 LEU A C 1
ATOM 976 O O . LEU A 1 131 ? -6.343 1.927 -13.019 1.00 76.62 131 LEU A O 1
ATOM 980 N N . THR A 1 132 ? -7.601 0.199 -12.325 1.00 80.62 132 THR A N 1
ATOM 981 C CA . THR A 1 132 ? -7.756 0.668 -10.947 1.00 80.62 132 THR A CA 1
ATOM 982 C C . THR A 1 132 ? -6.924 -0.226 -10.043 1.00 80.62 132 THR A C 1
ATOM 984 O O . THR A 1 132 ? -7.172 -1.427 -9.949 1.00 80.62 132 THR A O 1
ATOM 987 N N . LEU A 1 133 ? -5.919 0.357 -9.391 1.00 80.75 133 LEU A N 1
ATOM 988 C CA . LEU A 1 133 ? -5.025 -0.341 -8.472 1.00 80.75 133 LEU A CA 1
ATOM 989 C C . LEU A 1 133 ? -5.216 0.197 -7.056 1.00 80.75 133 LEU A C 1
ATOM 991 O O . LEU A 1 133 ? -5.102 1.401 -6.829 1.00 80.75 133 LEU A O 1
ATOM 995 N N . SER A 1 134 ? -5.420 -0.703 -6.102 1.00 78.56 134 SER A N 1
ATOM 996 C CA . SER A 1 134 ? -5.374 -0.394 -4.676 1.00 78.56 134 SER A CA 1
ATOM 997 C C . SER A 1 134 ? -4.006 -0.766 -4.126 1.00 78.56 134 SER A C 1
ATOM 999 O O . SER A 1 134 ? -3.580 -1.914 -4.222 1.00 78.56 134 SER A O 1
ATOM 1001 N N . ALA A 1 135 ? -3.311 0.184 -3.512 1.00 74.81 135 ALA A N 1
ATOM 1002 C CA . ALA A 1 135 ? -2.052 -0.064 -2.818 1.00 74.81 135 ALA A CA 1
ATOM 1003 C C . ALA A 1 135 ? -2.132 0.533 -1.413 1.00 74.81 135 ALA A C 1
ATOM 1005 O O . ALA A 1 135 ? -2.494 1.699 -1.254 1.00 74.81 135 ALA A O 1
ATOM 1006 N N . GLY A 1 136 ? -1.792 -0.247 -0.390 1.00 75.50 136 GLY A N 1
ATOM 1007 C CA . GLY A 1 136 ? -1.751 0.248 0.981 1.00 75.50 136 GLY A CA 1
ATOM 1008 C C . GLY A 1 136 ? -1.732 -0.853 2.028 1.00 75.50 136 GLY A C 1
ATOM 1009 O O . GLY A 1 136 ? -1.827 -2.041 1.728 1.00 75.50 136 GLY A O 1
ATOM 1010 N N . GLU A 1 137 ? -1.637 -0.434 3.286 1.00 75.94 137 GLU A N 1
ATOM 1011 C CA . GLU A 1 137 ? -1.911 -1.318 4.412 1.00 75.94 137 GLU A CA 1
ATOM 1012 C C . GLU A 1 137 ? -3.412 -1.596 4.491 1.00 75.94 137 GLU A C 1
ATOM 1014 O O . GLU A 1 137 ? -4.237 -0.682 4.400 1.00 75.94 137 GLU A O 1
ATOM 1019 N N . LEU A 1 138 ? -3.773 -2.862 4.694 1.00 80.50 138 LEU A N 1
ATOM 1020 C CA . LEU A 1 138 ? -5.162 -3.225 4.935 1.00 80.50 138 LEU A CA 1
ATOM 1021 C C . LEU A 1 138 ? -5.647 -2.588 6.240 1.00 80.50 138 LEU A C 1
ATOM 1023 O O . LEU A 1 138 ? -5.013 -2.707 7.289 1.00 80.50 138 LEU A O 1
ATOM 1027 N N . THR A 1 139 ? -6.812 -1.954 6.171 1.00 86.69 139 THR A N 1
ATOM 1028 C CA . THR A 1 139 ? -7.553 -1.483 7.341 1.00 86.69 139 THR A CA 1
ATOM 1029 C C . THR A 1 139 ? -8.784 -2.351 7.535 1.00 86.69 139 THR A C 1
ATOM 1031 O O . THR A 1 139 ? -9.284 -2.958 6.588 1.00 86.69 139 THR A O 1
ATOM 1034 N N . VAL A 1 140 ? -9.263 -2.441 8.774 1.00 87.31 140 VAL A N 1
ATOM 1035 C CA . VAL A 1 140 ? -10.474 -3.200 9.082 1.00 87.31 140 VAL A CA 1
ATOM 1036 C C . VAL A 1 140 ? -11.589 -2.225 9.405 1.00 87.31 140 VAL A C 1
ATOM 1038 O O . VAL A 1 140 ? -11.467 -1.410 10.319 1.00 87.31 140 VAL A O 1
ATOM 1041 N N . ARG A 1 141 ? -12.686 -2.320 8.657 1.00 87.38 141 ARG A N 1
ATOM 1042 C CA . ARG A 1 141 ? -13.919 -1.593 8.945 1.00 87.38 141 ARG A CA 1
ATOM 1043 C C . ARG A 1 141 ? -14.866 -2.525 9.691 1.00 87.38 141 ARG A C 1
ATOM 1045 O O . ARG A 1 141 ? -15.088 -3.649 9.252 1.00 87.38 141 ARG A O 1
ATOM 1052 N N . GLY A 1 142 ? -15.384 -2.066 10.821 1.00 84.75 142 GLY A N 1
ATOM 1053 C CA . GLY A 1 142 ? -16.386 -2.773 11.611 1.00 84.75 142 GLY A CA 1
ATOM 1054 C C . GLY A 1 142 ? -17.653 -1.941 11.743 1.00 84.75 142 GLY A C 1
ATOM 1055 O O . GLY A 1 142 ? -17.609 -0.717 11.647 1.00 84.75 142 GLY A O 1
ATOM 1056 N N . THR A 1 143 ? -18.775 -2.601 11.981 1.00 83.06 143 THR A N 1
ATOM 1057 C CA . THR A 1 143 ? -20.030 -1.974 12.405 1.00 83.06 143 THR A CA 1
ATOM 1058 C C . THR A 1 143 ? -20.238 -2.269 13.881 1.00 83.06 143 THR A C 1
ATOM 1060 O O . THR A 1 143 ? -19.928 -3.370 14.334 1.00 83.06 143 THR A O 1
ATOM 1063 N N . VAL A 1 144 ? -20.730 -1.290 14.632 1.00 83.06 144 VAL A N 1
ATOM 1064 C CA . VAL A 1 144 ? -20.946 -1.404 16.078 1.00 83.06 144 VAL A CA 1
ATOM 1065 C C . VAL A 1 144 ? -22.393 -1.042 16.382 1.00 83.06 144 VAL A C 1
ATOM 1067 O O . VAL A 1 144 ? -22.971 -0.187 15.704 1.00 83.06 144 VAL A O 1
ATOM 1070 N N . ALA A 1 145 ? -22.998 -1.690 17.378 1.00 79.75 145 ALA A N 1
ATOM 1071 C CA . ALA A 1 145 ? -24.359 -1.356 17.766 1.00 79.75 145 ALA A CA 1
ATOM 1072 C C . ALA A 1 145 ? -24.418 0.071 18.359 1.00 79.75 145 ALA A C 1
ATOM 1074 O O . ALA A 1 145 ? -23.488 0.486 19.056 1.00 79.75 145 ALA A O 1
ATOM 1075 N N . PRO A 1 146 ? -25.503 0.845 18.150 1.00 76.19 146 PRO A N 1
ATOM 1076 C CA . PRO A 1 146 ? -25.579 2.233 18.619 1.00 76.19 146 PRO A CA 1
ATOM 1077 C C . PRO A 1 146 ? -25.308 2.424 20.121 1.00 76.19 146 PRO A C 1
ATOM 1079 O O . PRO A 1 146 ? -24.695 3.412 20.513 1.00 76.19 146 PRO A O 1
ATOM 1082 N N . HIS A 1 147 ? -25.720 1.470 20.962 1.00 75.31 147 HIS A N 1
ATOM 1083 C CA . HIS A 1 147 ? -25.499 1.517 22.412 1.00 75.31 147 HIS A CA 1
ATOM 1084 C C . HIS A 1 147 ? -24.050 1.187 22.816 1.00 75.31 147 HIS A C 1
ATOM 1086 O O . HIS A 1 147 ? -23.575 1.669 23.840 1.00 75.31 147 HIS A O 1
ATOM 1092 N N . GLU A 1 148 ? -23.326 0.416 22.004 1.00 78.56 148 GLU A N 1
ATOM 1093 C CA . GLU A 1 148 ? -21.913 0.087 22.226 1.00 78.56 148 GLU A CA 1
ATOM 1094 C C . GLU A 1 148 ? -20.983 1.196 21.721 1.00 78.56 148 GLU A C 1
ATOM 1096 O O . GLU A 1 148 ? -19.881 1.371 22.237 1.00 78.56 148 GLU A O 1
ATOM 1101 N N . HIS A 1 149 ? -21.424 1.993 20.741 1.00 76.94 149 HIS A N 1
ATOM 1102 C CA . HIS A 1 149 ? -20.624 3.078 20.164 1.00 76.94 149 HIS A CA 1
ATOM 1103 C C . HIS A 1 149 ? -20.153 4.090 21.216 1.00 76.94 149 HIS A C 1
ATOM 1105 O O . HIS A 1 149 ? -18.995 4.508 21.197 1.00 76.94 149 HIS A O 1
ATOM 1111 N N . GLY A 1 150 ? -21.010 4.400 22.197 1.00 77.44 150 GLY A N 1
ATOM 1112 C CA . GLY A 1 150 ? -20.686 5.285 23.320 1.00 77.44 150 GLY A CA 1
ATOM 1113 C C . GLY A 1 150 ? -19.605 4.748 24.267 1.00 77.44 150 GLY A C 1
ATOM 1114 O O . GLY A 1 150 ? -19.014 5.525 25.023 1.00 77.44 150 GLY A O 1
ATOM 1115 N N . LEU A 1 151 ? -19.300 3.449 24.212 1.00 80.44 151 LEU A N 1
ATOM 1116 C CA . LEU A 1 151 ? -18.252 2.801 25.007 1.00 80.44 151 LEU A CA 1
ATOM 1117 C C . LEU A 1 151 ? -16.888 2.811 24.305 1.00 80.44 151 LEU A C 1
ATOM 1119 O O . LEU A 1 151 ? -15.847 2.629 24.938 1.00 80.44 151 LEU A O 1
ATOM 1123 N N . LEU A 1 152 ? -16.869 3.061 22.996 1.00 85.31 152 LEU A N 1
ATOM 1124 C CA . LEU A 1 152 ? -15.640 3.051 22.222 1.00 85.31 152 LEU A CA 1
ATOM 1125 C C . LEU A 1 152 ? -14.915 4.394 22.296 1.00 85.31 152 LEU A C 1
ATOM 1127 O O . LEU A 1 152 ? -15.507 5.472 22.410 1.00 85.31 152 LEU A O 1
ATOM 1131 N N . ARG A 1 153 ? -13.585 4.342 22.234 1.00 84.38 153 ARG A N 1
ATOM 1132 C CA . ARG A 1 153 ? -12.717 5.525 22.222 1.00 84.38 153 ARG A CA 1
ATOM 1133 C C . ARG A 1 153 ? -11.678 5.397 21.120 1.00 84.38 153 ARG A C 1
ATOM 1135 O O . ARG A 1 153 ? -11.157 4.316 20.847 1.00 84.38 153 ARG A O 1
ATOM 1142 N N . LYS A 1 154 ? -11.323 6.527 20.502 1.00 85.62 154 LYS A N 1
ATOM 1143 C CA . LYS A 1 154 ? -10.147 6.584 19.621 1.00 85.62 154 LYS A CA 1
ATOM 1144 C C . LYS A 1 154 ? -8.925 6.098 20.405 1.00 85.62 154 LYS A C 1
ATOM 1146 O O . LYS A 1 154 ? -8.785 6.418 21.581 1.00 85.62 154 LYS A O 1
ATOM 1151 N N . LYS A 1 155 ? -8.032 5.373 19.732 1.00 85.69 155 LYS A N 1
ATOM 1152 C CA . LYS A 1 155 ? -6.825 4.741 20.291 1.00 85.69 155 LYS A CA 1
ATOM 1153 C C . LYS A 1 155 ? -7.049 3.518 21.195 1.00 85.69 155 LYS A C 1
ATOM 1155 O O . LYS A 1 155 ? -6.058 2.981 21.683 1.00 85.69 155 LYS A O 1
ATOM 1160 N N . GLN A 1 156 ? -8.281 3.030 21.382 1.00 88.31 156 GLN A N 1
ATOM 1161 C CA . GLN A 1 156 ? -8.495 1.740 22.054 1.00 88.31 156 GLN A CA 1
ATOM 1162 C C . GLN A 1 156 ? -7.829 0.599 21.283 1.00 88.31 156 GLN A C 1
ATOM 1164 O O . GLN A 1 156 ? -7.792 0.600 20.047 1.00 88.31 156 GLN A O 1
ATOM 1169 N N . LYS A 1 157 ? -7.315 -0.382 22.026 1.00 89.88 157 LYS A N 1
ATOM 1170 C CA . LYS A 1 157 ? -6.771 -1.609 21.453 1.00 89.88 157 LYS A CA 1
ATOM 1171 C C . LYS A 1 157 ? -7.899 -2.558 21.073 1.00 89.88 157 LYS A C 1
ATOM 1173 O O . LYS A 1 157 ? -8.864 -2.737 21.807 1.00 89.88 157 LYS A O 1
ATOM 1178 N N . VAL A 1 158 ? -7.750 -3.159 19.902 1.00 91.19 158 VAL A N 1
ATOM 1179 C CA . VAL A 1 158 ? -8.701 -4.104 19.325 1.00 91.19 158 VAL A CA 1
ATOM 1180 C C . VAL A 1 158 ? -7.957 -5.375 18.981 1.00 91.19 158 VAL A C 1
ATOM 1182 O O . VAL A 1 158 ? -6.870 -5.333 18.405 1.00 91.19 158 VAL A O 1
ATOM 1185 N N . ARG A 1 159 ? -8.552 -6.517 19.297 1.00 92.00 159 ARG A N 1
ATOM 1186 C CA . ARG A 1 159 ? -8.086 -7.813 18.818 1.00 92.00 159 ARG A CA 1
ATOM 1187 C C . ARG A 1 159 ? -8.801 -8.134 17.515 1.00 92.00 159 ARG A C 1
ATOM 1189 O O . ARG A 1 159 ? -10.026 -8.106 17.461 1.00 92.00 159 ARG A O 1
ATOM 1196 N N . ILE A 1 160 ? -8.031 -8.425 16.479 1.00 90.94 160 ILE A N 1
ATOM 1197 C CA . ILE A 1 160 ? -8.509 -8.812 15.156 1.00 90.94 160 ILE A CA 1
ATOM 1198 C C . ILE A 1 160 ? -8.258 -10.309 15.017 1.00 90.94 160 ILE A C 1
ATOM 1200 O O . ILE A 1 160 ? -7.112 -10.755 15.113 1.00 90.94 160 ILE A O 1
ATOM 1204 N N . HIS A 1 161 ? -9.317 -11.076 14.788 1.00 90.88 161 HIS A N 1
ATOM 1205 C CA . HIS A 1 161 ? -9.245 -12.516 14.581 1.00 90.88 161 HIS A CA 1
ATOM 1206 C C . HIS A 1 161 ? -9.856 -12.896 13.230 1.00 90.88 161 HIS A C 1
ATOM 1208 O O . HIS A 1 161 ? -10.988 -12.517 12.926 1.00 90.88 161 HIS A O 1
ATOM 1214 N N . SER A 1 162 ? -9.119 -13.649 12.417 1.00 88.38 162 SER A N 1
ATOM 1215 C CA . SER A 1 162 ? -9.621 -14.223 11.168 1.00 88.38 162 SER A CA 1
ATOM 1216 C C . SER A 1 162 ? -9.850 -15.718 11.338 1.00 88.38 162 SER A C 1
ATOM 1218 O O . SER A 1 162 ? -8.901 -16.474 11.527 1.00 88.38 162 SER A O 1
ATOM 1220 N N . GLU A 1 163 ? -11.102 -16.151 11.205 1.00 84.81 163 GLU A N 1
ATOM 1221 C CA . GLU A 1 163 ? -11.456 -17.574 11.279 1.00 84.81 163 GLU A CA 1
ATOM 1222 C C . GLU A 1 163 ? -10.930 -18.351 10.059 1.00 84.81 163 GLU A C 1
ATOM 1224 O O . GLU A 1 163 ? -10.549 -19.509 10.175 1.00 84.81 163 GLU A O 1
ATOM 1229 N N . THR A 1 164 ? -10.832 -17.702 8.890 1.00 78.50 164 THR A N 1
ATOM 1230 C CA . THR A 1 164 ? -10.364 -18.343 7.649 1.00 78.50 164 THR A CA 1
ATOM 1231 C C . THR A 1 164 ? -8.883 -18.712 7.691 1.00 78.50 164 THR A C 1
ATOM 1233 O O . THR A 1 164 ? -8.490 -19.731 7.132 1.00 78.50 164 THR A O 1
ATOM 1236 N N . THR A 1 165 ? -8.046 -17.879 8.314 1.00 81.00 165 THR A N 1
ATOM 1237 C CA . THR A 1 165 ? -6.588 -18.094 8.354 1.00 81.00 165 THR A CA 1
ATOM 1238 C C . THR A 1 165 ? -6.075 -18.511 9.731 1.00 81.00 165 THR A C 1
ATOM 1240 O O . THR A 1 165 ? -4.897 -18.830 9.862 1.00 81.00 165 THR A O 1
ATOM 1243 N N . GLY A 1 166 ? -6.921 -18.465 10.766 1.00 84.38 166 GLY A N 1
ATOM 1244 C CA . GLY A 1 166 ? -6.520 -18.623 12.167 1.00 84.38 166 GLY A CA 1
ATOM 1245 C C . GLY A 1 166 ? -5.674 -17.461 12.708 1.00 84.38 166 GLY A C 1
ATOM 1246 O O . GLY A 1 166 ? -5.211 -17.510 13.849 1.00 84.38 166 GLY A O 1
ATOM 1247 N N . LEU A 1 167 ? -5.448 -16.407 11.913 1.00 88.81 167 LEU A N 1
ATOM 1248 C CA . LEU A 1 167 ? -4.595 -15.286 12.294 1.00 88.81 167 LEU A CA 1
ATOM 1249 C C . LEU A 1 167 ? -5.248 -14.470 13.411 1.00 88.81 167 LEU A C 1
ATOM 1251 O O . LEU A 1 167 ? -6.383 -14.010 13.281 1.00 88.81 167 LEU A O 1
ATOM 1255 N N . THR A 1 168 ? -4.484 -14.215 14.471 1.00 89.12 168 THR A N 1
ATOM 1256 C CA . THR A 1 168 ? -4.856 -13.267 15.525 1.00 89.12 168 THR A CA 1
ATOM 1257 C C . THR A 1 168 ? -3.804 -12.170 15.610 1.00 89.12 168 THR A C 1
ATOM 1259 O O . THR A 1 168 ? -2.617 -12.451 15.761 1.00 89.12 168 THR A O 1
ATOM 1262 N N . THR A 1 169 ? -4.233 -10.915 15.512 1.00 92.38 169 THR A N 1
ATOM 1263 C CA . THR A 1 169 ? -3.364 -9.743 15.657 1.00 92.38 169 THR A CA 1
ATOM 1264 C C . THR A 1 169 ? -4.058 -8.653 16.461 1.00 92.38 169 THR A C 1
ATOM 1266 O O . THR A 1 169 ? -5.267 -8.693 16.681 1.00 92.38 169 THR A O 1
ATOM 1269 N N . THR A 1 170 ? -3.297 -7.662 16.905 1.00 92.50 170 THR A N 1
ATOM 1270 C CA . THR A 1 170 ? -3.838 -6.450 17.513 1.00 92.50 170 THR A CA 1
ATOM 1271 C C . THR A 1 170 ? -3.934 -5.329 16.487 1.00 92.50 170 THR A C 1
ATOM 1273 O O . THR A 1 170 ? -3.247 -5.312 15.461 1.00 92.50 170 THR A O 1
ATOM 1276 N N . GLY A 1 171 ? -4.815 -4.387 16.776 1.00 90.44 171 GLY A N 1
ATOM 1277 C CA . GLY A 1 171 ? -4.954 -3.128 16.078 1.00 90.44 171 GLY A CA 1
ATOM 1278 C C . GLY A 1 171 ? -5.427 -2.047 17.032 1.00 90.44 171 GLY A C 1
ATOM 1279 O O . GLY A 1 171 ? -5.645 -2.271 18.224 1.00 90.44 171 GLY A O 1
ATOM 1280 N N . THR A 1 172 ? -5.588 -0.857 16.485 1.00 91.19 172 THR A N 1
ATOM 1281 C CA . THR A 1 172 ? -5.955 0.337 17.228 1.00 91.19 172 THR A CA 1
ATOM 1282 C C . THR A 1 172 ? -7.145 1.008 16.544 1.00 91.19 172 THR A C 1
ATOM 1284 O O . THR A 1 172 ? -7.140 1.181 15.322 1.00 91.19 172 THR A O 1
ATOM 1287 N N . VAL A 1 173 ? -8.167 1.403 17.311 1.00 89.50 173 VAL A N 1
ATOM 1288 C CA . VAL A 1 173 ? -9.309 2.171 16.787 1.00 89.50 173 VAL A CA 1
ATOM 1289 C C . VAL A 1 173 ? -8.813 3.534 16.312 1.00 89.50 173 VAL A C 1
ATOM 1291 O O . VAL A 1 173 ? -8.393 4.375 17.110 1.00 89.50 173 VAL A O 1
ATOM 1294 N N . TYR A 1 174 ? -8.858 3.759 15.004 1.00 85.62 174 TYR A N 1
ATOM 1295 C CA . TYR A 1 174 ? -8.414 4.996 14.374 1.00 85.62 174 TYR A CA 1
ATOM 1296 C C . TYR A 1 174 ? -9.553 6.015 14.263 1.00 85.62 174 TYR A C 1
ATOM 1298 O O . TYR A 1 174 ? -9.372 7.185 14.606 1.00 85.62 174 TYR A O 1
ATOM 1306 N N . SER A 1 175 ? -10.739 5.564 13.844 1.00 82.06 175 SER A N 1
ATOM 1307 C CA . SER A 1 175 ? -11.937 6.402 13.738 1.00 82.06 175 SER A CA 1
ATOM 1308 C C . SER A 1 175 ? -13.162 5.694 14.309 1.00 82.06 175 SER A C 1
ATOM 1310 O O . SER A 1 175 ? -13.321 4.489 14.137 1.00 82.06 175 SER A O 1
ATOM 1312 N N . LEU A 1 176 ? -14.020 6.469 14.972 1.00 79.75 176 LEU A N 1
ATOM 1313 C CA . LEU A 1 176 ? -15.369 6.073 15.403 1.00 79.75 176 LEU A CA 1
ATOM 1314 C C . LEU A 1 176 ? -16.452 6.617 14.469 1.00 79.75 176 LEU A C 1
ATOM 1316 O O . LEU A 1 176 ? -17.632 6.354 14.664 1.00 79.75 176 LEU A O 1
ATOM 1320 N N . ASP A 1 177 ? -16.036 7.406 13.488 1.00 65.94 177 ASP A N 1
ATOM 1321 C CA . ASP A 1 177 ? -16.870 7.850 12.397 1.00 65.94 177 ASP A CA 1
ATOM 1322 C C . ASP A 1 177 ? -16.359 7.114 11.168 1.00 65.94 177 ASP A C 1
ATOM 1324 O O . ASP A 1 177 ? -15.301 7.433 10.616 1.00 65.94 177 ASP A O 1
ATOM 1328 N N . SER A 1 178 ? -17.042 6.038 10.807 1.00 57.47 178 SER A N 1
ATOM 1329 C CA . SER A 1 178 ? -16.887 5.486 9.471 1.00 57.47 178 SER A CA 1
ATOM 1330 C C . SER A 1 178 ? -17.961 6.115 8.608 1.00 57.47 178 SER A C 1
ATOM 1332 O O . SER A 1 178 ? -18.889 5.423 8.182 1.00 57.47 178 SER A O 1
ATOM 1334 N N . GLY A 1 179 ? -17.842 7.429 8.407 1.00 43.47 179 GLY A N 1
ATOM 1335 C CA . GLY A 1 179 ? -18.631 8.178 7.449 1.00 43.47 179 GLY A CA 1
ATOM 1336 C C . GLY A 1 179 ? -18.721 7.400 6.141 1.00 43.47 179 GLY A C 1
ATOM 1337 O O . GLY A 1 179 ? -17.725 6.854 5.660 1.00 43.47 179 GLY A O 1
ATOM 1338 N N . THR A 1 180 ? -19.966 7.287 5.682 1.00 35.47 180 THR A N 1
ATOM 1339 C CA . THR A 1 180 ? -20.439 6.712 4.422 1.00 35.47 180 THR A CA 1
ATOM 1340 C C . THR A 1 180 ? -19.963 5.297 4.099 1.00 35.47 180 THR A C 1
ATOM 1342 O O . THR A 1 180 ? -18.781 4.994 3.893 1.00 35.47 180 THR A O 1
ATOM 1345 N N . ALA A 1 181 ? -20.945 4.397 3.987 1.00 37.09 181 ALA A N 1
ATOM 1346 C CA . ALA A 1 181 ? -20.872 3.290 3.048 1.00 37.09 181 ALA A CA 1
ATOM 1347 C C . ALA A 1 181 ? -20.061 3.740 1.823 1.00 37.09 181 ALA A C 1
ATOM 1349 O O . ALA A 1 181 ? -20.297 4.834 1.300 1.00 37.09 181 ALA A O 1
ATOM 1350 N N . LEU A 1 182 ? -19.091 2.926 1.386 1.00 34.50 182 LEU A N 1
ATOM 1351 C CA . LEU A 1 182 ? -18.630 3.051 0.004 1.00 34.50 182 LEU A CA 1
ATOM 1352 C C . LEU A 1 182 ? -19.905 3.170 -0.837 1.00 34.50 182 LEU A C 1
ATOM 1354 O O . LEU A 1 182 ? -20.839 2.415 -0.534 1.00 34.50 182 LEU A O 1
ATOM 1358 N N . PRO A 1 183 ? -20.011 4.105 -1.798 1.00 25.61 183 PRO A N 1
ATOM 1359 C CA . PRO A 1 183 ? -21.105 4.018 -2.740 1.00 25.61 183 PRO A CA 1
ATOM 1360 C C . PRO A 1 183 ? -21.079 2.574 -3.236 1.00 25.61 183 PRO A C 1
ATOM 1362 O O . PRO A 1 183 ? -20.091 2.131 -3.829 1.00 25.61 183 PRO A O 1
ATOM 1365 N N . ALA A 1 184 ? -22.125 1.810 -2.894 1.00 31.88 184 ALA A N 1
ATOM 1366 C CA . ALA A 1 184 ? -22.475 0.654 -3.686 1.00 31.88 184 ALA A CA 1
ATOM 1367 C C . ALA A 1 184 ? -22.401 1.184 -5.108 1.00 31.88 184 ALA A C 1
ATOM 1369 O O . ALA A 1 184 ? -22.923 2.273 -5.353 1.00 31.88 184 ALA A O 1
ATOM 1370 N N . ALA A 1 185 ? -21.627 0.528 -5.968 1.00 30.45 185 ALA A N 1
ATOM 1371 C CA . ALA A 1 185 ? -21.537 0.927 -7.354 1.00 30.45 185 ALA A CA 1
ATOM 1372 C C . ALA A 1 185 ? -22.973 0.986 -7.879 1.00 30.45 185 ALA A C 1
ATOM 1374 O O . ALA A 1 185 ? -23.581 -0.043 -8.167 1.00 30.45 185 ALA A O 1
ATOM 1375 N N . SER A 1 186 ? -23.537 2.193 -7.894 1.00 26.23 186 SER A N 1
ATOM 1376 C CA . SER A 1 186 ? -24.819 2.489 -8.486 1.00 26.23 186 SER A CA 1
ATOM 1377 C C . SER A 1 186 ? -24.546 2.421 -9.971 1.00 26.23 186 SER A C 1
ATOM 1379 O O . SER A 1 186 ? -24.225 3.414 -10.617 1.00 26.23 186 SER A O 1
ATOM 1381 N N . ALA A 1 187 ? -24.604 1.204 -10.495 1.00 38.03 187 ALA A N 1
ATOM 1382 C CA . ALA A 1 187 ? -25.091 1.007 -11.834 1.00 38.03 187 ALA A CA 1
ATOM 1383 C C . ALA A 1 187 ? -26.549 1.477 -11.812 1.00 38.03 187 ALA A C 1
ATOM 1385 O O . ALA A 1 187 ? -27.422 0.744 -11.368 1.00 38.03 187 ALA A O 1
ATOM 1386 N N . ASP A 1 188 ? -26.777 2.744 -12.156 1.00 30.67 188 ASP A N 1
ATOM 1387 C CA . ASP A 1 188 ? -27.808 3.066 -13.137 1.00 30.67 188 ASP A CA 1
ATOM 1388 C C . ASP A 1 188 ? -27.762 4.522 -13.596 1.00 30.67 188 ASP A C 1
ATOM 1390 O O . ASP A 1 188 ? -27.579 5.457 -12.815 1.00 30.67 188 ASP A O 1
ATOM 1394 N N . GLY A 1 189 ? -27.943 4.679 -14.909 1.00 27.30 189 GLY A N 1
ATOM 1395 C CA . GLY A 1 189 ? -27.940 5.961 -15.605 1.00 27.30 189 GLY A CA 1
ATOM 1396 C C . GLY A 1 189 ? -27.773 5.899 -17.128 1.00 27.30 189 GLY A C 1
ATOM 1397 O O . GLY A 1 189 ? -27.446 6.921 -17.719 1.00 27.30 189 GLY A O 1
ATOM 1398 N N . GLY A 1 190 ? -27.972 4.743 -17.774 1.00 28.28 190 GLY A N 1
ATOM 1399 C CA . GLY A 1 190 ? -28.070 4.618 -19.232 1.00 28.28 190 GLY A CA 1
ATOM 1400 C C . GLY A 1 190 ? -29.462 4.127 -19.621 1.00 28.28 190 GLY A C 1
ATOM 1401 O O . GLY A 1 190 ? -29.733 2.932 -19.575 1.00 28.28 190 GLY A O 1
ATOM 1402 N N . ALA A 1 191 ? -30.357 5.051 -19.967 1.00 32.56 191 ALA A N 1
ATOM 1403 C CA . ALA A 1 191 ? -31.694 4.743 -20.464 1.00 32.56 191 ALA A CA 1
ATOM 1404 C C . ALA A 1 191 ? -31.637 4.188 -21.901 1.00 32.56 191 ALA A C 1
ATOM 1406 O O . ALA A 1 191 ? -31.026 4.815 -22.766 1.00 32.56 191 ALA A O 1
ATOM 1407 N N . GLY A 1 192 ? -32.320 3.065 -22.169 1.00 28.81 192 GLY A N 1
ATOM 1408 C CA . GLY A 1 192 ? -32.529 2.580 -23.542 1.00 28.81 192 GLY A CA 1
ATOM 1409 C C . GLY A 1 192 ? -32.964 1.117 -23.718 1.00 28.81 192 GLY A C 1
ATOM 1410 O O . GLY A 1 192 ? -32.203 0.337 -24.269 1.00 28.81 192 GLY A O 1
ATOM 1411 N N . SER A 1 193 ? -34.182 0.793 -23.265 1.00 31.47 193 SER A N 1
ATOM 1412 C CA . SER A 1 193 ? -35.181 -0.153 -23.834 1.00 31.47 193 SER A CA 1
ATOM 1413 C C . SER A 1 193 ? -34.819 -1.566 -24.369 1.00 31.47 193 SER A C 1
ATOM 1415 O O . SER A 1 193 ? -34.120 -1.717 -25.365 1.00 31.47 193 SER A O 1
ATOM 1417 N N . ASP A 1 194 ? -35.554 -2.539 -23.800 1.00 33.16 194 ASP A N 1
ATOM 1418 C CA . ASP A 1 194 ? -36.213 -3.724 -24.400 1.00 33.16 194 ASP A CA 1
ATOM 1419 C C . ASP A 1 194 ? -35.416 -4.982 -24.807 1.00 33.16 194 ASP A C 1
ATOM 1421 O O . ASP A 1 194 ? -34.904 -5.074 -25.917 1.00 33.16 194 ASP A O 1
ATOM 1425 N N . THR A 1 195 ? -35.472 -6.052 -23.988 1.00 29.34 195 THR A N 1
ATOM 1426 C CA . THR A 1 195 ? -36.263 -7.298 -24.233 1.00 29.34 195 THR A CA 1
ATOM 1427 C C . THR A 1 195 ? -36.092 -8.358 -23.117 1.00 29.34 195 THR A C 1
ATOM 1429 O O . THR A 1 195 ? -35.158 -8.318 -22.325 1.00 29.34 195 THR A O 1
ATOM 1432 N N . ALA A 1 196 ? -37.068 -9.271 -23.024 1.00 33.38 196 ALA A N 1
ATOM 1433 C CA . ALA A 1 196 ? -37.425 -10.142 -21.891 1.00 33.38 196 ALA A CA 1
ATOM 1434 C C . ALA A 1 196 ? -36.617 -11.483 -21.770 1.00 33.38 196 ALA A C 1
ATOM 1436 O O . ALA A 1 196 ? -35.581 -11.627 -22.410 1.00 33.38 196 ALA A O 1
ATOM 1437 N N . PRO A 1 197 ? -37.003 -12.461 -20.912 1.00 40.09 197 PRO A N 1
ATOM 1438 C CA . PRO A 1 197 ? -36.261 -12.862 -19.713 1.00 40.09 197 PRO A CA 1
ATOM 1439 C C . PRO A 1 197 ? -35.548 -14.229 -19.823 1.00 40.09 197 PRO A C 1
ATOM 1441 O O . PRO A 1 197 ? -36.070 -15.168 -20.419 1.00 40.09 197 PRO A O 1
ATOM 1444 N N . ALA A 1 198 ? -34.408 -14.405 -19.140 1.00 29.25 198 ALA A N 1
ATOM 1445 C CA . ALA A 1 198 ? -33.810 -15.729 -18.931 1.00 29.25 198 ALA A CA 1
ATOM 1446 C C . ALA A 1 198 ? -33.122 -15.877 -17.558 1.00 29.25 198 ALA A C 1
ATOM 1448 O O . ALA A 1 198 ? -32.109 -15.260 -17.258 1.00 29.25 198 ALA A O 1
ATOM 1449 N N . SER A 1 199 ? -33.744 -16.731 -16.743 1.00 28.00 199 SER A N 1
ATOM 1450 C CA . SER A 1 199 ? -33.210 -17.659 -15.735 1.00 28.00 199 SER A CA 1
ATOM 1451 C C . SER A 1 199 ? -31.891 -17.365 -14.989 1.00 28.00 199 SER A C 1
ATOM 1453 O O . SER A 1 199 ? -30.796 -17.590 -15.492 1.00 28.00 199 SER A O 1
ATOM 1455 N N . ARG A 1 200 ? -32.065 -17.047 -13.696 1.00 34.78 200 ARG A N 1
ATOM 1456 C CA . ARG A 1 200 ? -31.269 -17.423 -12.504 1.00 34.78 200 ARG A CA 1
ATOM 1457 C C . ARG A 1 200 ? -29.919 -18.132 -12.734 1.00 34.78 200 ARG A C 1
ATOM 1459 O O . ARG A 1 200 ? -29.882 -19.322 -13.038 1.00 34.78 200 ARG A O 1
ATOM 1466 N N . GLY A 1 201 ? -28.847 -17.437 -12.352 1.00 26.95 201 GLY A N 1
ATOM 1467 C CA . GLY A 1 201 ? -27.579 -18.004 -11.891 1.00 26.95 201 GLY A CA 1
ATOM 1468 C C . GLY A 1 201 ? -27.174 -17.331 -10.578 1.00 26.95 201 GLY A C 1
ATOM 1469 O O . GLY A 1 201 ? -26.756 -16.178 -10.564 1.00 26.95 201 GLY A O 1
ATOM 1470 N N . THR A 1 202 ? -27.372 -18.026 -9.462 1.00 35.00 202 THR A N 1
ATOM 1471 C CA . THR A 1 202 ? -27.115 -17.554 -8.096 1.00 35.00 202 THR A CA 1
ATOM 1472 C C . THR A 1 202 ? -25.607 -17.487 -7.835 1.00 35.00 202 THR A C 1
ATOM 1474 O O . THR A 1 202 ? -24.979 -18.501 -7.545 1.00 35.00 202 THR A O 1
ATOM 1477 N N . GLY A 1 203 ? -25.018 -16.297 -7.944 1.00 27.41 203 GLY A N 1
ATOM 1478 C CA . GLY A 1 203 ? -23.668 -15.998 -7.469 1.00 27.41 203 GLY A CA 1
ATOM 1479 C C . GLY A 1 203 ? -23.751 -15.175 -6.191 1.00 27.41 203 GLY A C 1
ATOM 1480 O O . GLY A 1 203 ? -23.938 -13.966 -6.247 1.00 27.41 203 GLY A O 1
ATOM 1481 N N . THR A 1 204 ? -23.652 -15.834 -5.040 1.00 33.72 204 THR A N 1
ATOM 1482 C CA . THR A 1 204 ? -23.563 -15.212 -3.713 1.00 33.72 204 THR A CA 1
ATOM 1483 C C . THR A 1 204 ? -22.322 -14.322 -3.619 1.00 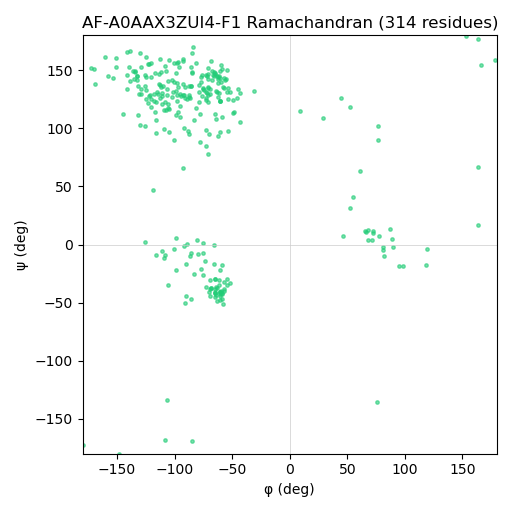33.72 204 THR A C 1
ATOM 1485 O O . THR A 1 204 ? -21.224 -14.808 -3.341 1.00 33.72 204 THR A O 1
ATOM 1488 N N . THR A 1 205 ? -22.486 -13.019 -3.838 1.00 34.28 205 THR A N 1
ATOM 1489 C CA . THR A 1 205 ? -21.546 -12.002 -3.366 1.00 34.28 205 THR A CA 1
ATOM 1490 C C . THR A 1 205 ? -21.819 -11.758 -1.886 1.00 34.28 205 THR A C 1
ATOM 1492 O O . THR A 1 205 ? -22.968 -11.672 -1.457 1.00 34.28 205 THR A O 1
ATOM 1495 N N . GLY A 1 206 ? -20.746 -11.769 -1.093 1.00 34.88 206 GLY A N 1
ATOM 1496 C CA . GLY A 1 206 ? -20.799 -11.736 0.365 1.00 34.88 206 GLY A CA 1
ATOM 1497 C C . GLY A 1 206 ? -21.710 -10.628 0.876 1.00 34.88 206 GLY A C 1
ATOM 1498 O O . GLY A 1 206 ? -21.538 -9.463 0.524 1.00 34.88 206 GLY A O 1
ATOM 1499 N N . SER A 1 207 ? -22.681 -11.030 1.691 1.00 33.00 207 SER A N 1
ATOM 1500 C CA . SER A 1 207 ? -23.666 -10.168 2.321 1.00 33.00 207 SER A CA 1
ATOM 1501 C C . SER A 1 207 ? -22.988 -8.963 2.969 1.00 33.00 207 SER A C 1
ATOM 1503 O O . SER A 1 207 ? -22.246 -9.106 3.944 1.00 33.00 207 SER A O 1
ATOM 1505 N N . ALA A 1 208 ? -23.262 -7.769 2.442 1.00 39.50 208 ALA A N 1
ATOM 1506 C CA . ALA A 1 208 ? -23.158 -6.559 3.239 1.00 39.50 208 ALA A CA 1
ATOM 1507 C C . ALA A 1 208 ? -24.038 -6.764 4.488 1.00 39.50 208 ALA A C 1
ATOM 1509 O O . ALA A 1 208 ? -25.174 -7.231 4.337 1.00 39.50 208 ALA A O 1
ATOM 1510 N N . PRO A 1 209 ? -23.544 -6.488 5.709 1.00 42.94 209 PRO A N 1
ATOM 1511 C CA . PRO A 1 209 ? -24.390 -6.555 6.888 1.00 42.94 209 PRO A CA 1
ATOM 1512 C C . PRO A 1 209 ? -25.580 -5.608 6.698 1.00 42.94 209 PRO A C 1
ATOM 1514 O O . PRO A 1 209 ? -25.373 -4.475 6.246 1.00 42.94 209 PRO A O 1
ATOM 1517 N N . PRO A 1 210 ? -26.808 -6.051 7.006 1.00 43.88 210 PRO A N 1
ATOM 1518 C CA . PRO A 1 210 ? -27.943 -5.153 7.035 1.00 43.88 210 PRO A CA 1
ATOM 1519 C C . PRO A 1 210 ? -27.726 -4.134 8.165 1.00 43.88 210 PRO A C 1
ATOM 1521 O O . PRO A 1 210 ? -27.123 -4.445 9.191 1.00 43.88 210 PRO A O 1
ATOM 1524 N N . ASP A 1 211 ? -28.228 -2.922 7.949 1.00 50.31 211 ASP A N 1
ATOM 1525 C CA . ASP A 1 211 ? -28.482 -1.902 8.970 1.00 50.31 211 ASP A CA 1
ATOM 1526 C C . ASP A 1 211 ? -27.270 -1.122 9.524 1.00 50.31 211 ASP A C 1
ATOM 1528 O O . ASP A 1 211 ? -26.658 -1.464 10.530 1.00 50.31 211 ASP A O 1
ATOM 1532 N N . GLY A 1 212 ? -26.962 0.000 8.857 1.00 52.38 212 GLY A N 1
ATOM 1533 C CA . GLY A 1 212 ? -26.957 1.379 9.396 1.00 52.38 212 GLY A CA 1
ATOM 1534 C C . GLY A 1 212 ? -26.313 1.746 10.747 1.00 52.38 212 GLY A C 1
ATOM 1535 O O . GLY A 1 212 ? -26.491 2.881 11.185 1.00 52.38 212 GLY A O 1
ATOM 1536 N N . GLY A 1 213 ? -25.599 0.855 11.431 1.00 58.59 213 GLY A N 1
ATOM 1537 C CA . GLY A 1 213 ? -24.916 1.161 12.689 1.00 58.59 213 GLY A CA 1
ATOM 1538 C C . GLY A 1 213 ? -23.697 2.072 12.485 1.00 58.59 213 GLY A C 1
ATOM 1539 O O . GLY A 1 213 ? -23.068 2.033 11.421 1.00 58.59 213 GLY A O 1
ATOM 1540 N N . PRO A 1 214 ? -23.318 2.890 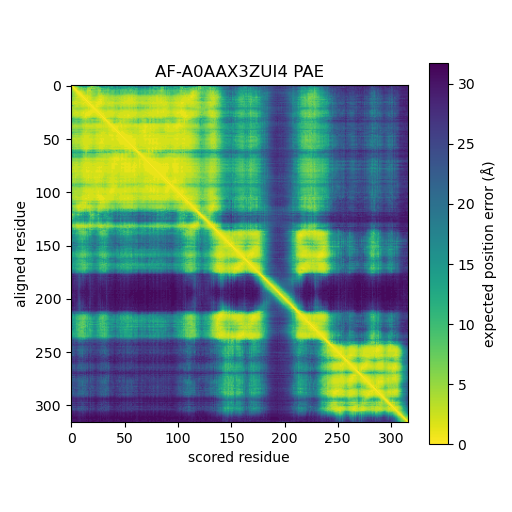13.485 1.00 68.44 214 PRO A N 1
ATOM 1541 C CA . PRO A 1 214 ? -22.112 3.701 13.395 1.00 68.44 214 PRO A CA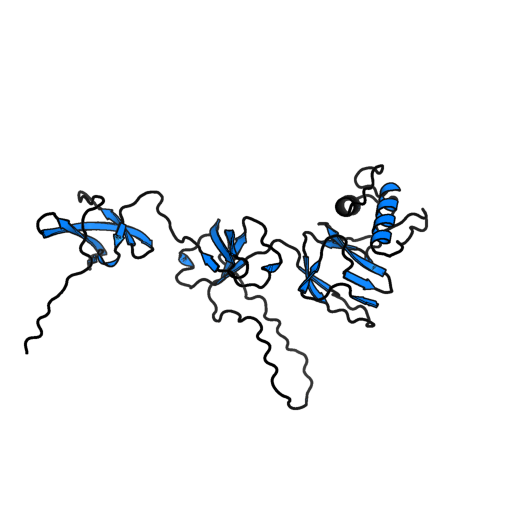 1
ATOM 1542 C C . PRO A 1 214 ? -20.890 2.790 13.227 1.00 68.44 214 PRO A C 1
ATOM 1544 O O . PRO A 1 214 ? -20.643 1.874 14.016 1.00 68.44 214 PRO A O 1
ATOM 1547 N N . GLY A 1 215 ? -20.132 3.007 12.154 1.00 80.62 215 GLY A N 1
ATOM 1548 C CA . GLY A 1 215 ? -18.977 2.170 11.857 1.00 80.62 215 GLY A CA 1
ATOM 1549 C C . GLY A 1 215 ? -17.715 2.633 12.579 1.00 80.62 215 GLY A C 1
ATOM 1550 O O . GLY A 1 215 ? -17.501 3.826 12.800 1.00 80.62 215 GLY A O 1
ATOM 1551 N N . ILE A 1 216 ? -16.811 1.694 12.829 1.00 86.62 216 ILE A N 1
ATOM 1552 C CA . ILE A 1 216 ? -15.459 1.949 13.327 1.00 86.62 216 ILE A CA 1
ATOM 1553 C C . ILE A 1 216 ? -14.406 1.576 12.285 1.00 86.62 216 ILE A C 1
ATOM 1555 O O . ILE A 1 216 ? -14.551 0.601 11.545 1.00 86.62 216 ILE A O 1
ATOM 1559 N N . LEU A 1 217 ? -13.309 2.329 12.270 1.00 89.38 217 LEU A N 1
ATOM 1560 C CA . LEU A 1 217 ? -12.129 2.032 11.467 1.00 89.38 217 LEU A CA 1
ATOM 1561 C C . LEU A 1 217 ? -10.977 1.637 12.386 1.00 89.38 217 LEU A C 1
ATOM 1563 O O . LEU A 1 217 ? -10.546 2.425 13.233 1.00 89.38 217 LEU A O 1
ATOM 1567 N N . VAL A 1 218 ? -10.455 0.431 12.195 1.00 89.00 218 VAL A N 1
ATOM 1568 C CA . VAL A 1 218 ? -9.350 -0.137 12.966 1.00 89.00 218 VAL A CA 1
ATOM 1569 C C . VAL A 1 218 ? -8.117 -0.240 12.077 1.00 89.00 218 VAL A C 1
ATOM 1571 O O . VAL A 1 218 ? -8.157 -0.815 10.987 1.00 89.00 218 VAL A O 1
ATOM 1574 N N . ARG A 1 219 ? -6.999 0.308 12.560 1.00 91.19 219 ARG A N 1
ATOM 1575 C CA . ARG A 1 219 ? -5.683 0.146 11.941 1.00 91.19 219 ARG A CA 1
ATOM 1576 C C . ARG A 1 219 ? -4.948 -1.013 12.620 1.00 91.19 219 ARG A C 1
ATOM 1578 O O . ARG A 1 219 ? -4.722 -0.923 13.826 1.00 91.19 219 ARG A O 1
ATOM 1585 N N . PRO A 1 220 ? -4.586 -2.085 11.902 1.00 89.88 220 PRO A N 1
ATOM 1586 C CA . PRO A 1 220 ? -3.772 -3.164 12.456 1.00 89.88 220 PRO A CA 1
ATOM 1587 C C . PRO A 1 220 ? -2.401 -2.652 12.922 1.00 89.88 220 PRO A C 1
ATOM 1589 O O . PRO A 1 220 ? -1.811 -1.794 12.273 1.00 89.88 220 PRO A O 1
ATOM 1592 N N . ASP A 1 221 ? -1.878 -3.189 14.027 1.00 87.38 221 ASP A N 1
ATOM 1593 C CA . ASP A 1 221 ? -0.535 -2.835 14.519 1.00 87.38 221 ASP A CA 1
ATOM 1594 C C . ASP A 1 221 ? 0.571 -3.534 13.695 1.00 87.38 221 ASP A C 1
ATOM 1596 O O . ASP A 1 221 ? 1.723 -3.102 13.682 1.00 87.38 221 ASP A O 1
ATOM 1600 N N . LYS A 1 222 ? 0.221 -4.632 13.012 1.00 86.38 222 LYS A N 1
ATOM 1601 C CA . LYS A 1 222 ? 1.077 -5.371 12.076 1.00 86.38 222 LYS A CA 1
ATOM 1602 C C . LYS A 1 222 ? 0.376 -5.474 10.720 1.00 86.38 222 LYS A C 1
ATOM 1604 O O . LYS A 1 222 ? -0.842 -5.671 10.714 1.00 86.38 222 LYS A O 1
ATOM 1609 N N . PRO A 1 223 ? 1.111 -5.413 9.593 1.00 81.88 223 PRO A N 1
ATOM 1610 C CA . PRO A 1 223 ? 0.521 -5.576 8.269 1.00 81.88 223 PRO A CA 1
ATOM 1611 C C . PRO A 1 223 ? -0.279 -6.877 8.167 1.00 81.88 223 PRO A C 1
ATOM 1613 O O . PRO A 1 223 ? 0.240 -7.960 8.449 1.00 81.88 223 PRO A O 1
ATOM 1616 N N . LEU A 1 224 ? -1.549 -6.770 7.773 1.00 82.88 224 LEU A N 1
ATOM 1617 C CA . LEU A 1 224 ? -2.380 -7.939 7.504 1.00 82.88 224 LEU A CA 1
ATOM 1618 C C . LEU A 1 224 ? -2.008 -8.548 6.141 1.00 82.88 224 LEU A C 1
ATOM 1620 O O . LEU A 1 224 ? -1.721 -7.805 5.201 1.00 82.88 224 LEU A O 1
ATOM 1624 N N . PRO A 1 225 ? -2.052 -9.884 5.997 1.00 80.19 225 PRO A N 1
ATOM 1625 C CA . PRO A 1 225 ? -1.862 -10.535 4.706 1.00 80.19 225 PRO A CA 1
ATOM 1626 C C . PRO A 1 225 ? -2.902 -10.085 3.673 1.00 80.19 225 PRO A C 1
ATOM 1628 O O . PRO A 1 225 ? -4.090 -10.015 3.988 1.00 80.19 225 PRO A O 1
ATOM 1631 N N . ALA A 1 226 ? -2.477 -9.889 2.420 1.00 75.75 226 ALA A N 1
ATOM 1632 C CA . ALA A 1 226 ? -3.348 -9.488 1.307 1.00 75.75 226 ALA A CA 1
ATOM 1633 C C . ALA A 1 226 ? -4.554 -10.426 1.101 1.00 75.75 226 ALA A C 1
ATOM 1635 O O . ALA A 1 226 ? -5.639 -9.976 0.747 1.00 75.75 226 ALA A O 1
ATOM 1636 N N . ALA A 1 227 ? -4.405 -11.713 1.434 1.00 76.88 227 ALA A N 1
ATOM 1637 C CA . ALA A 1 227 ? -5.476 -12.710 1.376 1.00 76.88 227 ALA A CA 1
ATOM 1638 C C . ALA A 1 227 ? -6.705 -12.381 2.255 1.00 76.88 227 ALA A C 1
ATOM 1640 O O . ALA A 1 227 ? -7.774 -12.958 2.048 1.00 76.88 227 ALA A O 1
ATOM 1641 N N . LEU A 1 228 ? -6.571 -11.472 3.231 1.00 78.88 228 LEU A N 1
ATOM 1642 C CA . LEU A 1 228 ? -7.678 -10.998 4.066 1.00 78.88 228 LEU A CA 1
ATOM 1643 C C . LEU A 1 228 ? -8.469 -9.839 3.438 1.00 78.88 228 LEU A C 1
ATOM 1645 O O . LEU A 1 228 ? -9.510 -9.463 3.974 1.00 78.88 228 LEU A O 1
ATOM 1649 N N . ALA A 1 229 ? -8.025 -9.279 2.310 1.00 78.19 229 ALA A N 1
ATOM 1650 C CA . ALA A 1 229 ? -8.750 -8.218 1.619 1.00 78.19 229 ALA A CA 1
ATOM 1651 C C . ALA A 1 229 ? -10.149 -8.698 1.188 1.00 78.19 229 ALA A C 1
ATOM 1653 O O . ALA A 1 229 ? -10.294 -9.696 0.479 1.00 78.19 229 ALA A O 1
ATOM 1654 N N . GLY A 1 230 ? -11.191 -7.982 1.623 1.00 73.56 230 GLY A N 1
ATOM 1655 C CA . GLY A 1 230 ? -12.590 -8.343 1.362 1.00 73.56 230 GLY A CA 1
ATOM 1656 C C . GLY A 1 230 ? -13.100 -9.557 2.151 1.00 73.56 230 GLY A C 1
ATOM 1657 O O . GLY A 1 230 ? -14.185 -10.054 1.858 1.00 73.56 230 GLY A O 1
ATOM 1658 N N . ARG A 1 231 ? -12.344 -10.061 3.136 1.00 84.06 231 ARG A N 1
ATOM 1659 C CA . ARG A 1 231 ? -12.772 -11.152 4.025 1.00 84.06 231 ARG A CA 1
ATOM 1660 C C . ARG A 1 231 ? -13.288 -10.605 5.354 1.00 84.06 231 ARG A C 1
ATOM 1662 O O . ARG A 1 231 ? -12.801 -9.594 5.854 1.00 84.06 231 ARG A O 1
ATOM 1669 N N . GLY A 1 232 ? -14.257 -11.307 5.938 1.00 82.38 232 GLY A N 1
ATOM 1670 C CA . GLY A 1 232 ? -14.759 -11.007 7.277 1.00 82.38 232 GLY A CA 1
ATOM 1671 C C . GLY A 1 232 ? -13.738 -11.361 8.359 1.00 82.38 232 GLY A C 1
ATOM 1672 O O . GLY A 1 232 ? -13.039 -12.372 8.268 1.00 82.38 232 GLY A O 1
ATOM 1673 N N . VAL A 1 233 ? -13.666 -10.532 9.397 1.00 89.69 233 VAL A N 1
ATOM 1674 C CA . VAL A 1 233 ? -12.860 -10.769 10.601 1.00 89.69 233 VAL A CA 1
ATOM 1675 C C . VAL A 1 233 ? -13.684 -10.423 11.838 1.00 89.69 233 VAL A C 1
ATOM 1677 O O . VAL A 1 233 ? -14.533 -9.533 11.792 1.00 89.69 233 VAL A O 1
ATOM 1680 N N . ARG A 1 234 ? -13.428 -11.105 12.957 1.00 88.88 234 ARG A N 1
ATOM 1681 C CA . ARG A 1 234 ? -14.021 -10.770 14.254 1.00 88.88 234 ARG A CA 1
ATOM 1682 C C . ARG A 1 234 ? -13.152 -9.720 14.939 1.00 88.88 234 ARG A C 1
ATOM 1684 O O . ARG A 1 234 ? -11.948 -9.917 15.116 1.00 88.88 234 ARG A O 1
ATOM 1691 N N . LEU A 1 235 ? -13.778 -8.616 15.333 1.00 88.56 235 LEU A N 1
ATOM 1692 C CA . LEU A 1 235 ? -13.171 -7.584 16.166 1.00 88.56 235 LEU A CA 1
ATOM 1693 C C . LEU A 1 235 ? -13.608 -7.794 17.614 1.00 88.56 235 LEU A C 1
ATOM 1695 O O . LEU A 1 235 ? -14.793 -7.957 17.886 1.00 88.56 235 LEU A O 1
ATOM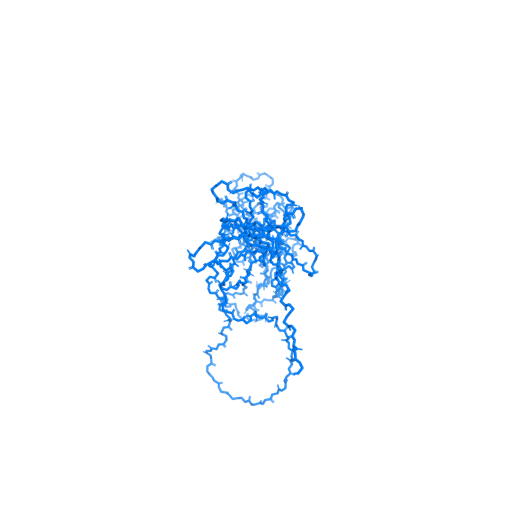 1699 N N . THR A 1 236 ? -12.663 -7.769 18.547 1.00 87.94 236 THR A N 1
ATOM 1700 C CA . THR A 1 236 ? -12.965 -7.713 19.979 1.00 87.94 236 THR A CA 1
ATOM 1701 C C . THR A 1 236 ? -12.335 -6.465 20.562 1.00 87.94 236 THR A C 1
ATOM 1703 O O . THR A 1 236 ? -11.111 -6.319 20.528 1.00 87.94 236 THR A O 1
ATOM 1706 N N . VAL A 1 237 ? -13.170 -5.575 21.089 1.00 86.19 237 VAL A N 1
ATOM 1707 C CA . VAL A 1 237 ? -12.739 -4.356 21.773 1.00 86.19 237 VAL A CA 1
ATOM 1708 C C . VAL A 1 237 ? -13.073 -4.496 23.247 1.00 86.19 237 VAL A C 1
ATOM 1710 O O . VAL A 1 237 ? -14.193 -4.859 23.594 1.00 86.19 237 VAL A O 1
ATOM 1713 N N . GLU A 1 238 ? -12.102 -4.223 24.107 1.00 81.69 238 GLU A N 1
ATOM 1714 C CA . GLU A 1 238 ? -12.340 -4.134 25.543 1.00 81.69 238 GLU A CA 1
ATOM 1715 C C . GLU A 1 238 ? -12.874 -2.728 25.843 1.00 81.69 238 GLU A C 1
ATOM 1717 O O . GLU A 1 238 ? -12.160 -1.734 25.703 1.00 81.69 238 GLU A O 1
ATOM 1722 N N . ALA A 1 239 ? -14.169 -2.644 26.150 1.00 68.25 239 ALA A N 1
ATOM 1723 C CA . ALA A 1 239 ? -14.892 -1.383 26.315 1.00 68.25 239 ALA A CA 1
ATOM 1724 C C . ALA A 1 239 ? -14.447 -0.603 27.564 1.00 68.25 239 ALA A C 1
ATOM 1726 O O . ALA A 1 239 ? -14.347 0.624 27.531 1.00 68.25 239 ALA A O 1
ATOM 1727 N N . ALA A 1 240 ? -14.157 -1.322 28.648 1.00 64.25 240 ALA A N 1
ATOM 1728 C CA . ALA A 1 240 ? -13.650 -0.782 29.898 1.00 64.25 240 ALA A CA 1
ATOM 1729 C C . ALA A 1 240 ? -12.851 -1.863 30.633 1.00 64.25 240 ALA A C 1
ATOM 1731 O O . ALA A 1 240 ? -13.224 -3.033 30.616 1.00 64.25 240 ALA A O 1
ATOM 1732 N N . SER A 1 241 ? -11.775 -1.438 31.283 1.00 64.38 241 SER A N 1
ATOM 1733 C CA . SER A 1 241 ? -10.978 -2.227 32.219 1.00 64.38 241 SER A CA 1
ATOM 1734 C C . SER A 1 241 ? -10.759 -1.342 33.438 1.00 64.38 241 SER A C 1
ATOM 1736 O O . SER A 1 241 ? -10.606 -0.128 33.279 1.00 64.38 241 SER A O 1
ATOM 1738 N N . SER A 1 242 ? -10.787 -1.899 34.644 1.00 62.44 242 SER A N 1
ATOM 1739 C CA . SER A 1 242 ? -10.465 -1.118 35.837 1.00 62.44 242 SER A CA 1
ATOM 1740 C C . SER A 1 242 ? -8.964 -0.805 35.872 1.00 62.44 242 SER A C 1
ATOM 1742 O O . SER A 1 242 ? -8.143 -1.625 35.466 1.00 62.44 242 SER A O 1
ATOM 1744 N N . ASP A 1 243 ? -8.578 0.357 36.411 1.00 62.34 243 ASP A N 1
ATOM 1745 C CA . ASP A 1 243 ? -7.165 0.775 36.537 1.00 62.34 243 ASP A CA 1
ATOM 1746 C C . ASP A 1 243 ? -6.339 -0.114 37.504 1.00 62.34 243 ASP A C 1
ATOM 1748 O O . ASP A 1 243 ? -5.143 0.097 37.712 1.00 62.34 243 ASP A O 1
ATOM 1752 N N . GLY A 1 244 ? -6.971 -1.124 38.108 1.00 72.94 244 GLY A N 1
ATOM 1753 C CA . GLY A 1 244 ? -6.372 -2.113 38.996 1.00 72.94 244 GLY A CA 1
ATOM 1754 C C . GLY A 1 244 ? -7.406 -3.129 39.495 1.00 72.94 244 GLY A C 1
ATOM 1755 O O . GLY A 1 244 ? -8.548 -3.127 39.030 1.00 72.94 244 GLY A O 1
ATOM 1756 N N . PRO A 1 245 ? -7.038 -4.011 40.441 1.00 77.50 245 PRO A N 1
ATOM 1757 C CA . PRO A 1 245 ? -7.983 -4.920 41.083 1.00 77.50 245 PRO A CA 1
ATOM 1758 C C . PRO A 1 245 ? -9.079 -4.141 41.817 1.00 77.50 245 PRO A C 1
ATOM 1760 O O . PRO A 1 245 ? -8.784 -3.332 42.696 1.00 77.50 245 PRO A O 1
ATOM 1763 N N . VAL A 1 246 ? -10.339 -4.409 41.477 1.00 86.69 246 VAL A N 1
ATOM 1764 C CA . VAL A 1 246 ? -11.512 -3.780 42.096 1.00 86.69 246 VAL A CA 1
ATOM 1765 C C . VAL A 1 246 ? -12.443 -4.835 42.681 1.00 86.69 246 VAL A C 1
ATOM 1767 O O . VAL A 1 246 ? -12.450 -5.991 42.250 1.00 86.69 246 VAL A O 1
ATOM 1770 N N . LEU A 1 247 ? -13.236 -4.446 43.679 1.00 87.94 247 LEU A N 1
ATOM 1771 C CA . LEU A 1 247 ? -14.283 -5.310 44.210 1.00 87.94 247 LEU A CA 1
ATOM 1772 C C . LEU A 1 247 ? -15.413 -5.389 43.188 1.00 87.94 247 LEU A C 1
ATOM 1774 O O . LEU A 1 247 ? -15.944 -4.365 42.763 1.00 87.94 247 LEU A O 1
ATOM 1778 N N . THR A 1 248 ? -15.781 -6.606 42.808 1.00 89.62 248 THR A N 1
ATOM 1779 C CA . THR A 1 248 ? -16.885 -6.859 41.885 1.00 89.62 248 THR A CA 1
ATOM 1780 C C . THR A 1 248 ? -17.945 -7.715 42.550 1.00 89.62 248 THR A C 1
ATOM 1782 O O . THR A 1 248 ? -17.650 -8.603 43.351 1.00 89.62 248 THR A O 1
ATOM 1785 N N . VAL A 1 249 ? -19.199 -7.440 42.215 1.00 91.56 249 VAL A N 1
ATOM 1786 C CA . VAL A 1 249 ? -20.353 -8.251 42.610 1.00 91.56 249 VAL A CA 1
ATOM 1787 C C . VAL A 1 249 ? -21.189 -8.568 41.372 1.00 91.56 249 VAL A C 1
ATOM 1789 O O . VAL A 1 249 ? -21.167 -7.788 40.418 1.00 91.56 249 VAL A O 1
ATOM 1792 N N . PRO A 1 250 ? -21.942 -9.680 41.341 1.00 90.50 250 PRO A N 1
ATOM 1793 C CA . PRO A 1 250 ? -22.885 -9.933 40.257 1.00 90.50 250 PRO A CA 1
ATOM 1794 C C . PRO A 1 250 ? -23.894 -8.789 40.122 1.00 90.50 250 PRO A C 1
ATOM 1796 O O . PRO A 1 250 ? -24.363 -8.262 41.132 1.00 90.50 250 PRO A O 1
ATOM 1799 N N . VAL A 1 251 ? -24.283 -8.449 38.889 1.00 89.00 251 VAL A N 1
ATOM 1800 C CA . VAL A 1 251 ? -25.292 -7.402 38.611 1.00 89.00 251 VAL A CA 1
ATOM 1801 C C . VAL A 1 251 ? -26.588 -7.608 39.405 1.00 89.00 251 VAL A C 1
ATOM 1803 O O . VAL A 1 251 ? -27.210 -6.645 39.837 1.00 89.00 251 VAL A O 1
ATOM 1806 N N . SER A 1 252 ? -26.968 -8.862 39.660 1.00 88.75 252 SER A N 1
ATOM 1807 C CA . SER A 1 252 ? -28.167 -9.227 40.420 1.00 88.75 252 SER A CA 1
ATOM 1808 C C . SER A 1 252 ? -28.062 -8.996 41.931 1.00 88.75 252 SER A C 1
ATOM 1810 O O . SER A 1 252 ? -29.083 -9.017 42.614 1.00 88.75 252 SER A O 1
ATOM 1812 N N . ALA A 1 253 ? -26.856 -8.783 42.470 1.00 89.75 253 ALA A N 1
ATOM 1813 C CA . ALA A 1 253 ? -26.641 -8.464 43.883 1.00 89.75 253 ALA A CA 1
ATOM 1814 C C . ALA A 1 253 ? -26.737 -6.961 44.189 1.00 89.75 253 ALA A C 1
ATOM 1816 O O . ALA A 1 253 ? -26.737 -6.561 45.358 1.00 89.75 253 ALA A O 1
ATOM 1817 N N . VAL A 1 254 ? -26.802 -6.129 43.147 1.00 89.06 254 VAL A N 1
ATOM 1818 C CA . VAL A 1 254 ? -26.916 -4.677 43.253 1.00 89.06 254 VAL A CA 1
ATOM 1819 C C . VAL A 1 254 ? -28.391 -4.289 43.234 1.00 89.06 254 VAL A C 1
ATOM 1821 O O . VAL A 1 254 ? -29.146 -4.692 42.354 1.00 89.06 254 VAL A O 1
ATOM 1824 N N . SER A 1 255 ? -28.808 -3.486 44.210 1.00 85.81 255 SER A N 1
ATOM 1825 C CA . SER A 1 255 ? -30.184 -3.001 44.331 1.00 85.81 255 SER A CA 1
ATOM 1826 C C . SER A 1 255 ? -30.218 -1.478 44.397 1.00 85.81 255 SER A C 1
ATOM 1828 O O . SER A 1 255 ? -29.553 -0.873 45.239 1.00 85.81 255 SER A O 1
ATOM 1830 N N . GLY A 1 256 ? -30.983 -0.861 43.497 1.00 86.81 256 GLY A N 1
ATOM 1831 C CA . GLY A 1 256 ? -31.260 0.574 43.521 1.00 86.81 256 GLY A CA 1
ATOM 1832 C C . GLY A 1 256 ? -32.476 0.880 44.394 1.00 86.81 256 GLY A C 1
ATOM 1833 O O . GLY A 1 256 ? -33.482 0.174 44.320 1.00 86.81 256 GLY A O 1
ATOM 1834 N N . SER A 1 257 ? -32.384 1.924 45.216 1.00 82.75 257 SER A N 1
ATOM 1835 C CA . SER A 1 257 ? -33.527 2.485 45.942 1.00 82.75 257 SER A CA 1
ATOM 1836 C C . SER A 1 257 ? -34.172 3.617 45.136 1.00 82.75 257 SER A C 1
ATOM 1838 O O . SER A 1 257 ? -33.533 4.220 44.273 1.00 82.75 257 SER A O 1
ATOM 1840 N N . ALA A 1 258 ? -35.428 3.949 45.444 1.00 83.50 258 ALA A N 1
ATOM 1841 C CA . ALA A 1 258 ? -36.141 5.067 44.812 1.00 83.50 258 ALA A CA 1
ATOM 1842 C C . ALA A 1 258 ? -35.453 6.427 45.051 1.00 83.50 258 ALA A C 1
ATOM 1844 O O . ALA A 1 258 ? -35.615 7.354 44.263 1.00 83.50 258 ALA A O 1
ATOM 1845 N N . ASP A 1 259 ? -34.631 6.508 46.097 1.00 79.31 259 ASP A N 1
ATOM 1846 C CA . ASP A 1 259 ? -33.874 7.699 46.487 1.00 79.31 259 ASP A CA 1
ATOM 1847 C C . ASP A 1 259 ? -32.582 7.890 45.663 1.00 79.31 259 ASP A C 1
ATOM 1849 O O . ASP A 1 259 ? -31.788 8.786 45.941 1.00 79.31 259 ASP A O 1
ATOM 1853 N N . GLY A 1 260 ? -32.331 7.028 44.669 1.00 82.31 260 GLY A N 1
ATOM 1854 C CA . GLY A 1 260 ? -31.137 7.059 43.816 1.00 82.31 260 GLY A CA 1
ATOM 1855 C C . GLY A 1 260 ? -29.891 6.421 44.439 1.00 82.31 260 GLY A C 1
ATOM 1856 O O . GLY A 1 260 ? -28.852 6.330 43.784 1.00 82.31 260 GLY A O 1
ATOM 1857 N N . THR A 1 261 ? -29.978 5.942 45.682 1.00 87.12 261 THR A N 1
ATOM 1858 C CA . THR A 1 261 ? -28.894 5.207 46.342 1.00 87.12 261 THR A CA 1
ATOM 1859 C C . THR A 1 261 ? -28.804 3.779 45.816 1.00 87.12 261 THR A C 1
ATOM 1861 O O . THR A 1 261 ? -29.805 3.145 45.474 1.00 87.12 261 THR A O 1
ATOM 1864 N N . THR A 1 262 ? -27.580 3.258 45.749 1.00 90.38 262 THR A N 1
ATOM 1865 C CA . THR A 1 262 ? -27.311 1.889 45.303 1.00 90.38 262 THR A CA 1
ATOM 1866 C C . THR A 1 262 ? -26.737 1.087 46.459 1.00 90.38 262 THR A C 1
ATOM 1868 O O . THR A 1 262 ? -25.832 1.544 47.152 1.00 90.38 262 THR A O 1
ATOM 1871 N N . THR A 1 263 ? -27.271 -0.108 46.704 1.00 90.31 263 THR A N 1
ATOM 1872 C CA . THR A 1 263 ? -26.873 -0.937 47.845 1.00 90.31 263 THR A CA 1
ATOM 1873 C C . THR A 1 263 ? -26.649 -2.393 47.462 1.00 90.31 263 THR A C 1
ATOM 1875 O O . THR A 1 263 ? -27.321 -2.936 46.583 1.00 90.31 263 THR A O 1
ATOM 1878 N N . VAL A 1 264 ? -25.722 -3.038 48.166 1.00 91.00 264 VAL A N 1
ATOM 1879 C CA . VAL A 1 264 ? -25.450 -4.477 48.106 1.00 91.00 264 VAL A CA 1
ATOM 1880 C C . VAL A 1 264 ? -25.817 -5.097 49.449 1.00 91.00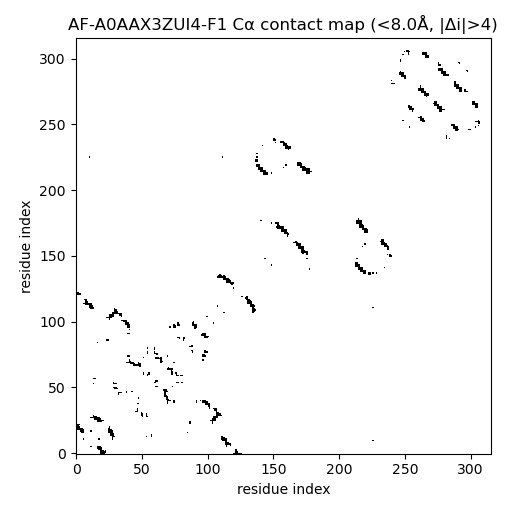 264 VAL A C 1
ATOM 1882 O O . VAL A 1 264 ? -25.541 -4.528 50.506 1.00 91.00 264 VAL A O 1
ATOM 1885 N N . THR A 1 265 ? -26.448 -6.269 49.422 1.00 90.12 265 THR A N 1
ATOM 1886 C CA . THR A 1 265 ? -26.763 -7.017 50.646 1.00 90.12 265 THR A CA 1
ATOM 1887 C C . THR A 1 265 ? -25.727 -8.112 50.861 1.00 90.12 265 THR A C 1
ATOM 1889 O O . THR A 1 265 ? -25.686 -9.087 50.112 1.00 90.12 265 THR A O 1
ATOM 1892 N N . VAL A 1 266 ? -24.914 -7.949 51.900 1.00 89.69 266 VAL A N 1
ATOM 1893 C CA . VAL A 1 266 ? -23.917 -8.923 52.347 1.00 89.69 266 VAL A CA 1
ATOM 1894 C C . VAL A 1 266 ? -24.573 -9.936 53.282 1.00 89.69 266 VAL A C 1
ATOM 1896 O O . VAL A 1 266 ? -25.357 -9.564 54.158 1.00 89.69 266 VAL A O 1
ATOM 1899 N N . LEU A 1 267 ? -24.247 -11.211 53.095 1.00 88.00 267 LEU A N 1
ATOM 1900 C CA . LEU A 1 267 ? -24.610 -12.312 53.974 1.00 88.00 267 LEU A CA 1
ATOM 1901 C C . LEU A 1 267 ? -23.444 -12.607 54.924 1.00 88.00 267 LEU A C 1
ATOM 1903 O O . LEU A 1 267 ? -22.377 -13.049 54.501 1.00 88.00 267 LEU A O 1
ATOM 1907 N N . GLU A 1 268 ? -23.656 -12.364 56.211 1.00 86.56 268 GLU A N 1
ATOM 1908 C CA . GLU A 1 268 ? -22.658 -12.602 57.250 1.00 86.56 268 GLU A CA 1
ATOM 1909 C C . GLU A 1 268 ? -22.618 -14.083 57.671 1.00 86.56 268 GLU A C 1
ATOM 1911 O O . GLU A 1 268 ? -23.623 -14.800 57.550 1.00 86.56 268 GLU A O 1
ATOM 1916 N N . PRO A 1 269 ? -21.481 -14.559 58.218 1.00 74.81 269 PRO A N 1
ATOM 1917 C CA . PRO A 1 269 ? -21.394 -15.879 58.835 1.00 74.81 269 PRO A CA 1
ATOM 1918 C C . PRO A 1 269 ? -22.411 -15.982 59.983 1.00 74.81 269 PRO A C 1
ATOM 1920 O O . PRO A 1 269 ? -22.278 -15.308 60.999 1.00 74.81 269 PRO A O 1
ATOM 1923 N N . GLY A 1 270 ? -23.459 -16.788 59.801 1.00 76.12 270 GLY A N 1
ATOM 1924 C CA . GLY A 1 270 ? -24.593 -16.882 60.736 1.00 76.12 270 GLY A CA 1
ATOM 1925 C C . GLY A 1 270 ? -25.951 -16.511 60.133 1.00 76.12 270 GLY A C 1
ATOM 1926 O O . GLY A 1 270 ? -26.968 -16.666 60.799 1.00 76.12 270 GLY A O 1
ATOM 1927 N N . GLY A 1 271 ? -25.991 -16.068 58.871 1.00 80.75 271 GLY A N 1
ATOM 1928 C CA . GLY A 1 271 ? -27.237 -15.827 58.134 1.00 80.75 271 GLY A CA 1
ATOM 1929 C C . GLY A 1 271 ? -27.807 -14.413 58.278 1.00 80.75 271 GLY A C 1
ATOM 1930 O O . GLY A 1 271 ? -28.797 -14.084 57.619 1.00 80.75 271 GLY A O 1
ATOM 1931 N N . ASN A 1 272 ? -27.168 -13.561 59.082 1.00 86.50 272 ASN A N 1
ATOM 1932 C CA . ASN A 1 272 ? -27.513 -12.147 59.179 1.00 86.50 272 ASN A CA 1
ATOM 1933 C C . ASN A 1 272 ? -27.229 -11.424 57.857 1.00 86.50 272 ASN A C 1
ATOM 1935 O O . ASN A 1 272 ? -26.278 -11.737 57.141 1.00 86.50 272 ASN A O 1
ATOM 1939 N N . ARG A 1 273 ? -28.077 -10.447 57.525 1.00 89.12 273 ARG A N 1
ATOM 1940 C CA . ARG A 1 273 ? -27.972 -9.661 56.292 1.00 89.12 273 ARG A CA 1
ATOM 1941 C C . ARG A 1 273 ? -27.629 -8.221 56.625 1.00 89.12 273 ARG A C 1
ATOM 1943 O O . ARG A 1 273 ? -28.365 -7.569 57.362 1.00 89.12 273 ARG A O 1
ATOM 1950 N N . ARG A 1 274 ? -26.559 -7.713 56.023 1.00 89.25 274 ARG A N 1
ATOM 1951 C CA . ARG A 1 274 ? -26.099 -6.333 56.179 1.00 89.25 274 ARG A CA 1
ATOM 1952 C C . ARG A 1 274 ? -26.194 -5.610 54.846 1.00 89.25 274 ARG A C 1
ATOM 1954 O O . ARG A 1 274 ? -25.610 -6.043 53.856 1.00 89.25 274 ARG A O 1
ATOM 1961 N N . ARG A 1 275 ? -26.933 -4.502 54.808 1.00 87.88 275 ARG A N 1
ATOM 1962 C CA . ARG A 1 275 ? -27.026 -3.656 53.615 1.00 87.88 275 ARG A CA 1
ATOM 1963 C C . ARG A 1 275 ? -25.893 -2.635 53.627 1.00 87.88 275 ARG A C 1
ATOM 1965 O O . ARG A 1 275 ? -25.705 -1.931 54.614 1.00 87.88 275 ARG A O 1
ATOM 1972 N N . VAL A 1 276 ? -25.144 -2.584 52.536 1.00 90.19 276 VAL A N 1
ATOM 1973 C CA . VAL A 1 276 ? -23.985 -1.713 52.341 1.00 90.19 276 VAL A CA 1
ATOM 1974 C C . VAL A 1 276 ? -24.294 -0.793 51.173 1.00 90.19 276 VAL A C 1
ATOM 1976 O O . VAL A 1 276 ? -24.604 -1.271 50.084 1.00 90.19 276 VAL A O 1
ATOM 1979 N N . GLU A 1 277 ? -24.224 0.516 51.387 1.00 91.19 277 GLU A N 1
ATOM 1980 C CA . GLU A 1 277 ? -24.333 1.484 50.297 1.00 91.19 277 GLU A CA 1
ATOM 1981 C C . GLU A 1 277 ? -23.036 1.522 49.488 1.00 91.19 277 GLU A C 1
ATOM 1983 O O . GLU A 1 277 ? -21.934 1.551 50.047 1.00 91.19 277 GLU A O 1
ATOM 1988 N N . VAL A 1 278 ? -23.167 1.491 48.164 1.00 91.88 278 VAL A N 1
ATOM 1989 C CA . VAL A 1 278 ? -22.046 1.401 47.230 1.00 91.88 278 VAL A CA 1
ATOM 1990 C C . VAL A 1 278 ? -22.197 2.397 46.086 1.00 91.88 278 VAL A C 1
ATOM 1992 O O . VAL A 1 278 ? -23.297 2.700 45.631 1.00 91.88 278 VAL A O 1
ATOM 1995 N N . ARG A 1 279 ? -21.062 2.866 45.572 1.00 88.88 279 ARG A N 1
ATOM 1996 C CA . ARG A 1 279 ? -20.950 3.517 44.269 1.00 88.88 279 ARG A CA 1
ATOM 1997 C C . ARG A 1 279 ? -20.591 2.454 43.240 1.00 88.88 279 ARG A C 1
ATOM 1999 O O . ARG A 1 279 ? -19.627 1.719 43.445 1.00 88.88 279 ARG A O 1
ATOM 2006 N N . THR A 1 280 ? -21.344 2.385 42.150 1.00 88.31 280 THR A N 1
ATOM 2007 C CA . THR A 1 280 ? -21.068 1.464 41.042 1.00 88.31 280 THR A CA 1
ATOM 2008 C C . THR A 1 280 ? -20.080 2.083 40.059 1.00 88.31 280 THR A C 1
ATOM 2010 O O . THR A 1 280 ? -20.203 3.261 39.718 1.00 88.31 280 THR A O 1
ATOM 2013 N N . GLY A 1 281 ? -19.111 1.288 39.618 1.00 83.62 281 GLY A N 1
ATOM 2014 C CA . GLY A 1 281 ? -18.136 1.633 38.589 1.00 83.62 281 GLY A CA 1
ATOM 2015 C C . GLY A 1 281 ? -18.427 0.918 37.272 1.00 83.62 281 GLY A C 1
ATOM 2016 O O . GLY A 1 281 ? -19.566 0.881 36.800 1.00 83.62 281 GLY A O 1
ATOM 2017 N N . SER A 1 282 ? -17.385 0.345 36.674 1.00 79.62 282 SER A N 1
ATOM 2018 C CA . SER A 1 282 ? -17.477 -0.387 35.409 1.00 79.62 282 SER A CA 1
ATOM 2019 C C . SER A 1 282 ? -18.339 -1.650 35.537 1.00 79.62 282 SER A C 1
ATOM 2021 O O . SER A 1 282 ? -18.361 -2.306 36.576 1.00 79.62 282 SER A O 1
ATOM 2023 N N . THR A 1 283 ? -19.056 -2.008 34.470 1.00 80.62 283 THR A N 1
ATOM 2024 C CA . THR A 1 283 ? -19.870 -3.234 34.395 1.00 80.62 283 THR A CA 1
ATOM 2025 C C . THR A 1 283 ? -19.448 -4.054 33.180 1.00 80.62 283 THR A C 1
ATOM 2027 O O . THR A 1 283 ? -19.314 -3.503 32.089 1.00 80.62 283 THR A O 1
ATOM 2030 N N . GLY A 1 284 ? -19.254 -5.360 33.357 1.00 76.81 284 GLY A N 1
ATOM 2031 C CA . GLY A 1 284 ? -18.822 -6.283 32.306 1.00 76.81 284 GLY A CA 1
ATOM 2032 C C . GLY A 1 284 ? -18.929 -7.737 32.764 1.00 76.81 284 GLY A C 1
ATOM 2033 O O . GLY A 1 284 ? -18.863 -8.009 33.958 1.00 76.81 284 GLY A O 1
ATOM 2034 N N . ASP A 1 285 ? -19.159 -8.669 31.834 1.00 75.06 285 ASP A N 1
ATOM 2035 C CA . ASP A 1 285 ? -19.239 -10.119 32.104 1.00 75.06 285 ASP A CA 1
ATOM 2036 C C . ASP A 1 285 ? -20.220 -10.525 33.229 1.00 75.06 285 ASP A C 1
ATOM 2038 O O . ASP A 1 285 ? -20.016 -11.499 33.950 1.00 75.06 285 ASP A O 1
ATOM 2042 N N . GLY A 1 286 ? -21.309 -9.764 33.398 1.00 82.06 286 GLY A N 1
ATOM 2043 C CA . GLY A 1 286 ? -22.306 -9.990 34.456 1.00 82.06 286 GLY A CA 1
ATOM 2044 C C . GLY A 1 286 ? -21.879 -9.515 35.852 1.00 82.06 286 GLY A C 1
ATOM 2045 O O . GLY A 1 286 ? -22.600 -9.753 36.825 1.00 82.06 286 GLY A O 1
ATOM 2046 N N . LEU A 1 287 ? -20.746 -8.821 35.954 1.00 87.44 287 LEU A N 1
ATOM 2047 C CA . LEU A 1 287 ? -20.191 -8.246 37.173 1.00 87.44 287 LEU A CA 1
ATOM 2048 C C . LEU A 1 287 ? -20.240 -6.713 37.136 1.00 87.44 287 LEU A C 1
ATOM 2050 O O . LEU A 1 287 ? -20.104 -6.096 36.081 1.00 87.44 287 LEU A O 1
ATOM 2054 N N . VAL A 1 288 ? -20.403 -6.105 38.309 1.00 87.12 288 VAL A N 1
ATOM 2055 C CA . VAL A 1 288 ? -20.374 -4.655 38.538 1.00 87.12 288 VAL A CA 1
ATOM 2056 C C . VAL A 1 288 ? -19.280 -4.355 39.548 1.00 87.12 288 VAL A C 1
ATOM 2058 O O . VAL A 1 288 ? -19.248 -4.943 40.630 1.00 87.12 288 VAL A O 1
ATOM 2061 N N . GLU A 1 289 ? -18.401 -3.423 39.209 1.00 88.12 289 GLU A N 1
ATOM 2062 C CA . GLU A 1 289 ? -17.465 -2.816 40.147 1.00 88.12 289 GLU A CA 1
ATOM 2063 C C . GLU A 1 289 ? -18.223 -2.038 41.228 1.00 88.12 289 GLU A C 1
ATOM 2065 O O . GLU A 1 289 ? -19.093 -1.221 40.924 1.00 88.12 289 GLU A O 1
ATOM 2070 N N . VAL A 1 290 ? -17.874 -2.252 42.495 1.00 89.69 290 VAL A N 1
ATOM 2071 C CA . VAL A 1 290 ? -18.504 -1.575 43.632 1.00 89.69 290 VAL A CA 1
ATOM 2072 C C . VAL A 1 290 ? -17.471 -1.009 44.596 1.00 89.69 290 VAL A C 1
ATOM 2074 O O . VAL A 1 290 ? -16.514 -1.675 44.984 1.00 89.69 290 VAL A O 1
ATOM 2077 N N . ALA A 1 291 ? -17.705 0.222 45.044 1.00 88.50 291 ALA A N 1
ATOM 2078 C CA . ALA A 1 291 ? -16.937 0.869 46.099 1.00 88.50 291 ALA A CA 1
ATOM 2079 C C . ALA A 1 291 ? -17.878 1.287 47.231 1.00 88.50 291 ALA A C 1
ATOM 2081 O O . ALA A 1 291 ? -18.823 2.041 47.003 1.00 88.50 291 ALA A O 1
ATOM 2082 N N . ALA A 1 292 ? -17.640 0.802 48.450 1.00 88.06 292 ALA A N 1
ATOM 2083 C CA . ALA A 1 292 ? -18.463 1.162 49.601 1.00 88.06 292 ALA A CA 1
ATOM 2084 C C . ALA A 1 292 ? -18.387 2.672 49.892 1.00 88.06 292 ALA A C 1
ATOM 2086 O O . ALA A 1 292 ? -17.319 3.282 49.802 1.00 88.06 292 ALA A O 1
ATOM 2087 N N . ILE A 1 293 ? -19.528 3.275 50.230 1.00 84.75 293 ILE A N 1
ATOM 2088 C CA . ILE A 1 293 ? -19.630 4.701 50.557 1.00 84.75 293 ILE A CA 1
ATOM 2089 C C . ILE A 1 293 ? -19.617 4.881 52.084 1.00 84.75 293 ILE A C 1
ATOM 2091 O O . ILE A 1 293 ? -20.251 4.133 52.829 1.00 84.75 293 ILE A O 1
ATOM 2095 N N . GLY A 1 294 ? -18.898 5.901 52.561 1.00 77.00 294 GLY A N 1
ATOM 2096 C CA . GLY A 1 294 ? -18.874 6.284 53.975 1.00 77.00 294 GLY A CA 1
ATOM 2097 C C . GLY A 1 294 ? -18.041 5.344 54.852 1.00 77.00 294 GLY A C 1
ATOM 2098 O O . GLY A 1 294 ? -16.916 4.992 54.508 1.00 77.00 294 GLY A O 1
ATOM 2099 N N . SER A 1 295 ? -18.574 4.973 56.018 1.00 68.25 295 SER A N 1
ATOM 2100 C CA . SER A 1 295 ? -17.923 4.077 56.989 1.00 68.25 295 SER A CA 1
ATOM 2101 C C . SER A 1 295 ? -18.228 2.593 56.757 1.00 68.25 295 SER A C 1
ATOM 2103 O O . SER A 1 295 ? -17.756 1.735 57.510 1.00 68.25 295 SER A O 1
ATOM 2105 N N . ALA A 1 296 ? -19.023 2.272 55.735 1.00 72.62 296 ALA A N 1
ATOM 2106 C CA . ALA A 1 296 ? -19.399 0.905 55.438 1.00 72.62 296 ALA A CA 1
ATOM 2107 C C . ALA A 1 296 ? -18.193 0.137 54.872 1.00 72.62 296 ALA A C 1
ATOM 2109 O O . ALA A 1 296 ? -17.512 0.597 53.959 1.00 72.62 296 ALA A O 1
ATOM 2110 N N . ARG A 1 297 ? -17.911 -1.046 55.428 1.00 75.06 297 ARG A N 1
ATOM 2111 C CA . ARG A 1 297 ? -16.854 -1.933 54.925 1.00 75.06 297 ARG A CA 1
ATOM 2112 C C . ARG A 1 297 ? -17.451 -2.986 54.006 1.00 75.06 297 ARG A C 1
ATOM 2114 O O . ARG A 1 297 ? -18.475 -3.576 54.348 1.00 75.06 297 ARG A O 1
ATOM 2121 N N . LEU A 1 298 ? -16.796 -3.218 52.878 1.00 83.19 298 LEU A N 1
ATOM 2122 C CA . LEU A 1 298 ? -17.058 -4.333 51.978 1.00 83.19 298 LEU A CA 1
ATOM 2123 C C . LEU A 1 298 ? -15.702 -4.963 51.657 1.00 83.19 298 LEU A C 1
ATOM 2125 O O . LEU A 1 298 ? -14.844 -4.304 51.072 1.00 83.19 298 LEU A O 1
ATOM 2129 N N . GLY A 1 299 ? -15.473 -6.180 52.137 1.00 82.50 299 GLY A N 1
ATOM 2130 C CA . GLY A 1 299 ? -14.245 -6.934 51.920 1.00 82.50 299 GLY A CA 1
ATOM 2131 C C . GLY A 1 299 ? -14.314 -7.850 50.701 1.00 82.50 299 GLY A C 1
ATOM 2132 O O . GLY A 1 299 ? -15.387 -8.262 50.257 1.00 82.50 299 GLY A O 1
ATOM 2133 N N . ALA A 1 300 ? -13.142 -8.214 50.177 1.00 80.50 300 ALA A N 1
ATOM 2134 C CA . ALA A 1 300 ? -13.039 -9.299 49.209 1.00 80.50 300 ALA A CA 1
ATOM 2135 C C . ALA A 1 300 ? -13.493 -10.624 49.850 1.00 80.50 300 ALA A C 1
ATOM 2137 O O . ALA A 1 300 ? -13.219 -10.869 51.024 1.00 80.50 300 ALA A O 1
ATOM 2138 N N . ALA A 1 301 ? -14.157 -11.476 49.061 1.00 81.25 301 ALA A N 1
ATOM 2139 C CA . ALA A 1 301 ? -14.708 -12.774 49.473 1.00 81.25 301 ALA A CA 1
ATOM 2140 C C . ALA A 1 301 ? -15.892 -12.740 50.467 1.00 81.25 301 ALA A C 1
ATOM 2142 O O . ALA A 1 301 ? -16.284 -13.787 50.983 1.00 81.25 301 ALA A O 1
ATOM 2143 N N . GLU A 1 302 ? -16.516 -11.581 50.700 1.00 88.12 302 GLU A N 1
ATOM 2144 C CA . GLU A 1 302 ? -17.814 -11.521 51.382 1.00 88.12 302 GLU A CA 1
ATOM 2145 C C . GLU A 1 302 ? -18.933 -12.070 50.475 1.00 88.12 302 GLU A C 1
ATOM 2147 O O . GLU A 1 302 ? -19.009 -11.751 49.286 1.00 88.12 302 GLU A O 1
ATOM 2152 N N . ALA A 1 303 ? -19.816 -12.905 51.029 1.00 87.69 303 ALA A N 1
ATOM 2153 C CA . ALA A 1 303 ? -20.946 -13.451 50.286 1.00 87.69 303 ALA A CA 1
ATOM 2154 C C . ALA A 1 303 ? -22.025 -12.378 50.099 1.00 87.69 303 ALA A C 1
ATOM 2156 O O . ALA A 1 303 ? -22.424 -11.716 51.055 1.00 87.69 303 ALA A O 1
ATOM 2157 N N . VAL A 1 304 ? -22.538 -12.232 48.879 1.00 90.25 304 VAL A N 1
ATOM 2158 C CA . VAL A 1 304 ? -23.600 -11.271 48.552 1.00 90.25 304 VAL A CA 1
ATOM 2159 C C . VAL A 1 304 ? -24.853 -11.990 48.068 1.00 90.25 304 VAL A C 1
ATOM 2161 O O . VAL A 1 304 ? -24.790 -13.053 47.450 1.00 90.25 304 VAL A O 1
ATOM 2164 N N . VAL A 1 305 ? -26.015 -11.418 48.366 1.00 87.94 305 VAL A N 1
ATOM 2165 C CA . VAL A 1 305 ? -27.308 -11.998 47.992 1.00 87.94 305 VAL A CA 1
ATOM 2166 C C . VAL A 1 305 ? -27.632 -11.644 46.538 1.00 87.94 305 VAL A C 1
ATOM 2168 O O . VAL A 1 305 ? -27.818 -10.476 46.229 1.00 87.94 305 VAL A O 1
ATOM 2171 N N . VAL A 1 306 ? -27.748 -12.649 45.663 1.00 85.75 306 VAL A N 1
ATOM 2172 C CA . VAL A 1 306 ? -28.024 -12.505 44.210 1.00 85.75 306 VAL A CA 1
ATOM 2173 C C . VAL A 1 306 ? -29.497 -12.710 43.821 1.00 85.75 306 VAL A C 1
ATOM 2175 O O . VAL A 1 306 ? -29.839 -12.764 42.642 1.00 85.75 306 VAL A O 1
ATOM 2178 N N . GLY A 1 307 ? -30.375 -12.871 44.812 1.00 71.06 307 GLY A N 1
ATOM 2179 C CA . GLY A 1 307 ? -31.806 -13.081 44.624 1.00 71.06 307 GLY A CA 1
ATOM 2180 C C . GLY A 1 307 ? -32.481 -13.564 45.905 1.00 71.06 307 GLY A C 1
ATOM 2181 O O . GLY A 1 307 ? -31.852 -14.171 46.772 1.00 71.06 307 GLY A O 1
ATOM 2182 N N . LEU A 1 308 ? -33.778 -13.290 46.029 1.00 64.44 308 LEU A N 1
ATOM 2183 C CA . LEU A 1 308 ? -34.619 -13.813 47.101 1.00 64.44 308 LEU A CA 1
ATOM 2184 C C . LEU A 1 308 ? -35.567 -14.837 46.482 1.00 64.44 308 LEU A C 1
ATOM 2186 O O . LEU A 1 308 ? -36.408 -14.472 45.661 1.00 64.44 308 LEU A O 1
ATOM 2190 N N . ARG A 1 309 ? -35.448 -16.113 46.868 1.00 49.00 309 ARG A N 1
ATOM 2191 C CA . ARG A 1 309 ? -36.518 -17.079 46.604 1.00 49.00 309 ARG A CA 1
ATOM 2192 C C . ARG A 1 309 ? -37.740 -16.616 47.382 1.00 49.00 309 ARG A C 1
ATOM 2194 O O . ARG A 1 309 ? -37.749 -16.633 48.609 1.00 49.00 309 ARG A O 1
ATOM 2201 N N . THR A 1 310 ? -38.727 -16.108 46.660 1.00 46.72 310 THR A N 1
ATOM 2202 C CA . THR A 1 310 ? -40.062 -15.899 47.201 1.00 46.72 310 THR A CA 1
ATOM 2203 C C . THR A 1 310 ? -40.793 -17.209 46.991 1.00 46.72 310 THR A C 1
ATOM 2205 O O . THR A 1 310 ? -41.314 -17.468 45.909 1.00 46.72 310 THR A O 1
ATOM 2208 N N . ASP A 1 311 ? -40.798 -18.050 48.019 1.00 46.81 311 ASP A N 1
ATOM 2209 C CA . ASP A 1 311 ? -41.677 -19.210 48.071 1.00 46.81 311 ASP A CA 1
ATOM 2210 C C . ASP A 1 311 ? -43.095 -18.669 48.289 1.00 46.81 311 ASP A C 1
ATOM 2212 O O . ASP A 1 311 ? -43.605 -18.594 49.404 1.00 46.81 311 ASP A O 1
ATOM 2216 N N . ARG A 1 312 ? -43.714 -18.160 47.218 1.00 46.09 312 ARG A N 1
ATOM 2217 C CA . ARG A 1 312 ? -45.144 -17.871 47.225 1.00 46.09 312 ARG A CA 1
ATOM 2218 C C . ARG A 1 312 ? -45.844 -19.206 47.035 1.00 46.09 312 ARG A C 1
ATOM 2220 O O . ARG A 1 312 ? -46.078 -19.652 45.916 1.00 46.09 312 ARG A O 1
ATOM 2227 N N . GLU A 1 313 ? -46.089 -19.844 48.169 1.00 43.59 313 GLU A N 1
ATOM 2228 C CA . GLU A 1 313 ? -47.034 -20.932 48.363 1.00 43.59 313 GLU A CA 1
ATOM 2229 C C . GLU A 1 313 ? -48.335 -20.592 47.617 1.00 43.59 313 GLU A C 1
ATOM 2231 O O . GLU A 1 313 ? -49.081 -19.688 48.000 1.00 43.59 313 GLU A O 1
ATOM 2236 N N . GLN A 1 314 ? -48.558 -21.255 46.479 1.00 45.00 314 GLN A N 1
ATOM 2237 C CA . GLN A 1 314 ? -49.879 -21.335 45.872 1.00 45.00 314 GLN A CA 1
ATOM 2238 C C . GLN A 1 314 ? -50.709 -22.226 46.797 1.00 45.00 314 GLN A C 1
ATOM 2240 O O . GLN A 1 314 ? -50.611 -23.449 46.744 1.00 45.00 314 GLN A O 1
ATOM 2245 N N . ALA A 1 315 ? -51.453 -21.592 47.703 1.00 41.78 315 ALA A N 1
ATOM 2246 C CA . ALA A 1 315 ? -52.550 -22.238 48.410 1.00 41.78 315 ALA A CA 1
ATOM 2247 C C . ALA A 1 315 ? -53.640 -22.640 47.386 1.00 41.78 315 ALA A C 1
ATOM 2249 O O . ALA A 1 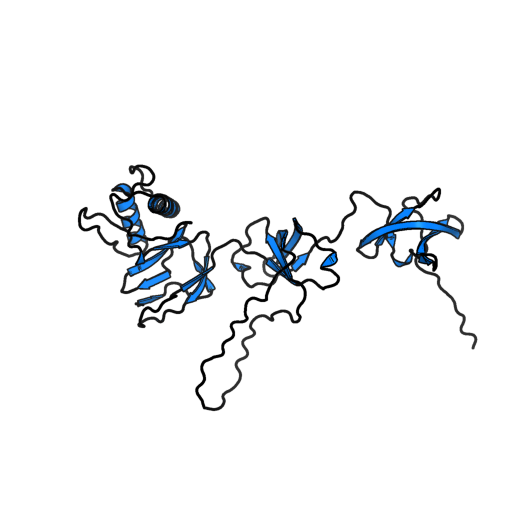315 ? -53.797 -21.928 46.389 1.00 41.78 315 ALA A O 1
ATOM 2250 N N . PRO A 1 316 ? -54.314 -23.784 47.607 1.00 49.66 316 PRO A N 1
ATOM 2251 C CA . PRO A 1 316 ? -54.995 -24.586 46.583 1.00 49.66 316 PRO A CA 1
ATOM 2252 C C . PRO A 1 316 ? -56.206 -23.926 45.917 1.00 49.66 316 PRO A C 1
ATOM 2254 O O . PRO A 1 316 ? -56.869 -23.084 46.565 1.00 49.66 316 PRO A O 1
#

Radius of gyration: 32.16 Å; Cα contacts (8 Å, |Δi|>4): 563; chains: 1; bounding box: 84×39×90 Å

Nearest PDB structures (foldseek):
  4kkt-assembly3_C  TM=5.266E-01  e=8.869E-05  Borreliella burgdorferi B31
  5nik-assembly1_D  TM=5.371E-01  e=1.242E-04  Escherichia coli K-12
  2v4d-assembly1_E  TM=2.960E-01  e=3.412E-04  Pseudomonas aeruginosa
  5o66-assembly1_F  TM=3.266E-01  e=4.518E-04  Escherichia coli O157:H7
  5ng5-assembly1_B  TM=3.252E-01  e=5.346E-04  Escherichia coli

Organism: Streptomyces rochei (NCBI:txid1928)

Mean predicted aligned error: 16.25 Å

Sequence (316 aa):
MTRTMVAPGDDVRPGRVLVEISGRPVFALRGAVPVYRDLRTGVRGGDVTQLRRALAIEGFTSTGDAEGVFGPATARAVAAFYGRLGYRPRLHEETGTAMVPTSELVFLSSFPARLEAMNAQVGGPVEADLLTLSAGELTVRGTVAPHEHGLLRKKQKVRIHSETTGLTTTGTVYSLDSGTALPAASADGGAGSDTAPASRGTGTTGSAPPDGGPGILVRPDKPLPAALAGRGVRLTVEAASSDGPVLTVPVSAVSGSADGTTTVTVLEPGGNRRRVEVRTGSTGDGLVEVAAIGSARLGAAEAVVVGLRTDREQAP

pLDDT: mean 78.68, std 18.89, range [25.61, 97.56]

InterPro domains:
  IPR002477 Peptidoglycan binding-like [PF01471] (44-81)
  IPR036365 PGBD-like superfamily [SSF47090] (32-87)
  IPR036366 PGBD superfamily [G3DSA:1.10.101.10] (32-99)

Foldseek 3Di:
DADADDDAFDWADALDFGDDDPNATAHEFADDDQDPFKFAAADFDPVQQRLQVRLVVVVQHQPPDDHRGCHQSNLVSQQVSCVVVVHGADADPVPRTGIGGSRRYGHDNAPRKGWNDAPDDRVDDDDPPRTDIGGDFDKDKFFDAQVLLVLDDFQFKKWKADPVVRDIFIWTFHDQAPDDDDPPPPPDDDDDDDDDDDDDDDDDDDDDDDDDGRMIMIGTPDGDDPVCVSPDIDMDTDSDDDPDDFDKDFPLQWDADPVRWIWGWFQDDPRDIDIFTWDWDDDDPRIIGTDTPDPDDDDPPTDTDNDDPPPPPPDD

Secondary structure (DSSP, 8-state):
--EES--TTPEE-TT-EEEEETTEEEEEEE-SSPP-S-B-TT-BSHHHHHHHHHHHHTT---TTSPTTB--HHHHHHHHHHHHHTT-PPEEPTTT--EEB-GGGEEEESSSSEEEEEE-PPTTS---S--EEEE-S---EEEE--HHHHTT--TT-EEEEE-TTT--EEEEEEEES---S---------------------------PPSS-PPEEEEEESSPPPGGGTT---EEEE-----SS---EEEGGGEEE-TTS-EEEEEE-TTS-EEEEEEEEEEEETTEEEEEE-TT----TT-EE------------

Solvent-accessible surface area (backbone atoms only — not comparable to full-atom values): 19081 Å² total; per-residue (Å²): 52,60,44,78,67,61,55,64,75,38,77,42,48,73,73,37,56,46,36,23,50,85,85,38,60,27,27,34,34,52,25,85,61,74,65,88,56,66,49,36,71,79,43,70,40,71,68,42,37,32,48,52,53,32,35,38,74,75,68,32,60,38,79,88,36,60,88,31,43,28,29,73,32,38,20,50,22,50,37,53,51,28,47,74,74,74,45,83,55,53,59,37,86,93,76,70,39,34,32,49,52,42,86,33,50,44,48,34,76,39,73,64,20,34,30,68,40,66,72,59,47,75,78,35,78,84,64,88,73,46,63,44,72,51,58,60,80,65,65,46,78,46,74,37,56,73,82,55,52,80,48,59,54,74,68,38,61,28,41,41,34,28,82,90,77,68,50,73,47,52,24,31,28,68,33,72,69,46,75,67,75,73,78,69,84,72,86,76,88,82,90,80,85,90,84,88,90,82,82,91,78,93,74,88,70,82,78,74,80,82,75,95,42,59,19,33,32,30,41,50,76,56,87,60,63,76,88,51,68,97,53,83,63,51,76,47,66,77,65,76,78,73,100,57,96,70,53,66,43,50,55,63,26,56,44,76,47,98,85,74,48,36,32,35,40,35,48,44,98,86,73,50,76,48,79,36,48,36,47,76,64,65,71,56,97,64,30,28,28,50,42,59,48,85,90,50,86,79,66,90,90,65,49,63,47,61,71,77,90,76,84,74,76,80,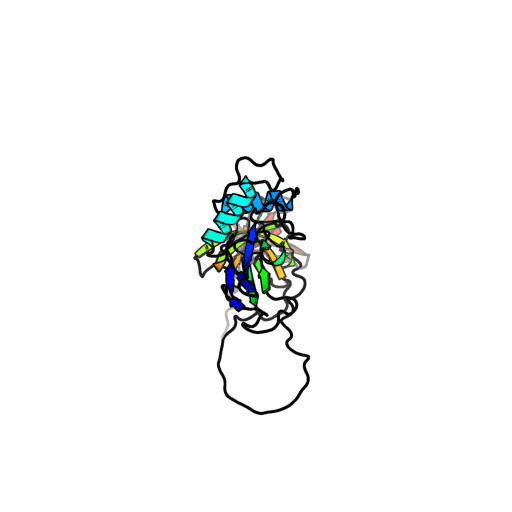75,134